Protein AF-A0A0V1DSA0-F1 (afdb_monomer)

pLDDT: mean 88.6, std 11.7, range [44.56, 98.25]

Solvent-accessible surface area (backbone atoms only — not comparable to full-atom values): 11624 Å² total; per-residue (Å²): 64,42,36,41,30,48,56,69,37,60,42,33,37,33,38,53,80,90,61,83,91,61,72,38,73,43,81,30,41,62,77,46,72,48,66,30,68,69,38,60,75,38,45,62,47,24,41,91,44,94,48,50,31,35,38,35,29,24,33,43,43,49,97,52,81,89,62,82,47,91,23,86,48,32,35,36,43,38,37,38,80,82,48,87,39,22,36,45,33,44,39,66,62,64,39,50,75,46,76,70,33,73,77,65,57,54,73,82,52,40,65,39,62,38,46,39,39,44,42,48,24,40,54,86,47,48,33,55,52,24,48,42,42,29,45,32,47,46,40,69,82,45,72,66,62,56,67,83,85,43,66,93,23,69,36,38,53,39,40,77,71,66,50,70,78,88,63,82,76,41,58,48,80,43,74,43,55,36,62,46,96,88,70,55,50,78,44,78,46,79,33,55,24,82,88,39,88,71,63,97,64,91,59,79,75,79,113

Radius of gyration: 16.87 Å; Cα contacts (8 Å, |Δi|>4): 417; chains: 1; bounding box: 38×42×43 Å

InterPro domains:
  IPR004947 Deoxyribonuclease II [PF03265] (22-192)
  IPR004947 Deoxyribonuclease II [PTHR10858] (3-196)

Sequence (207 aa):
AIVYKAPAQDTGKIIHAGAVGSWANSAAAFTANAGHSFAKTVEHVVGNDASVKFLAYNNMPPAISNVRTKSNSKGIIILSTAADSAAWVVHTIPGFPTAKTPYAWPASETARGHLLICLSIAESQINAIAASLLLVQPMIHYNDIPESETAGMPYFKKLAEGQTPTMPPFTSRRTIRTKDAGAPVTVHIYSKSESSKYGKHKQLHKF

Organism: Trichinella pseudospiralis (NCBI:txid6337)

Structure (mmCIF, N/CA/C/O backbone):
data_AF-A0A0V1DSA0-F1
#
_entry.id   AF-A0A0V1DSA0-F1
#
loop_
_atom_site.group_PDB
_atom_site.id
_atom_site.type_symbol
_atom_site.label_atom_id
_atom_site.label_alt_id
_atom_site.label_comp_id
_atom_site.label_asym_id
_atom_site.label_entity_id
_atom_site.label_seq_id
_atom_site.pdbx_PDB_ins_code
_atom_site.Cartn_x
_atom_site.Cartn_y
_atom_site.Cartn_z
_atom_site.occupancy
_atom_site.B_iso_or_equiv
_atom_site.auth_seq_id
_atom_site.auth_comp_id
_atom_site.auth_asym_id
_atom_site.auth_atom_id
_atom_site.pdbx_PDB_model_num
ATOM 1 N N . ALA A 1 1 ? -0.295 -10.682 -1.641 1.00 87.50 1 ALA A N 1
ATOM 2 C CA . ALA A 1 1 ? 0.804 -11.237 -2.469 1.00 87.50 1 ALA A CA 1
ATOM 3 C C . ALA A 1 1 ? 2.128 -10.595 -2.067 1.00 87.50 1 ALA A C 1
ATOM 5 O O . ALA A 1 1 ? 2.115 -9.464 -1.587 1.00 87.50 1 ALA A O 1
ATOM 6 N N . ILE A 1 2 ? 3.249 -11.292 -2.265 1.00 91.88 2 ILE A N 1
ATOM 7 C CA . ILE A 1 2 ? 4.605 -10.757 -2.076 1.00 91.88 2 ILE A CA 1
ATOM 8 C C . ILE A 1 2 ? 5.374 -10.929 -3.378 1.00 91.88 2 ILE A C 1
ATOM 10 O O . ILE A 1 2 ? 5.240 -11.944 -4.057 1.00 91.88 2 ILE A O 1
ATOM 14 N N . VAL A 1 3 ? 6.159 -9.925 -3.737 1.00 93.69 3 VAL A N 1
ATOM 15 C CA . VAL A 1 3 ? 6.863 -9.873 -5.011 1.00 93.69 3 VAL A CA 1
ATOM 16 C C . VAL A 1 3 ? 8.277 -9.378 -4.781 1.00 93.69 3 VAL A C 1
ATOM 18 O O . VAL A 1 3 ? 8.477 -8.362 -4.116 1.00 93.69 3 VAL A O 1
ATOM 21 N N . TYR A 1 4 ? 9.241 -10.072 -5.372 1.00 94.81 4 TYR A N 1
ATOM 22 C CA . TYR A 1 4 ? 10.653 -9.742 -5.308 1.00 94.81 4 TYR A CA 1
ATOM 23 C C . TYR A 1 4 ? 11.221 -9.549 -6.715 1.00 94.81 4 TYR A C 1
ATOM 25 O O . TYR A 1 4 ? 11.186 -10.455 -7.545 1.00 94.81 4 TYR A O 1
ATOM 33 N N . LYS A 1 5 ? 11.776 -8.369 -6.973 1.00 95.25 5 LYS A N 1
ATOM 34 C CA . LYS A 1 5 ? 12.561 -8.051 -8.164 1.00 95.25 5 LYS A CA 1
ATOM 35 C C . LYS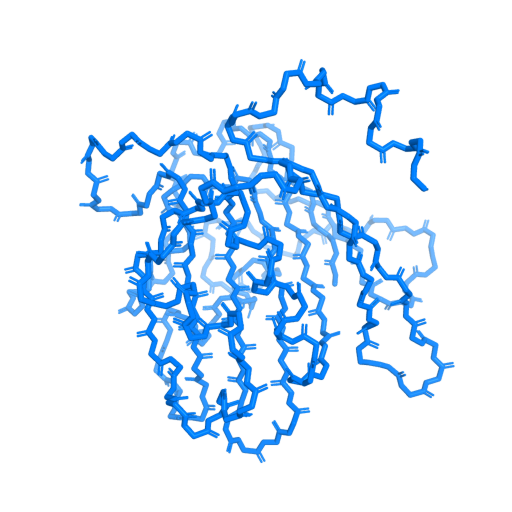 A 1 5 ? 14.040 -8.110 -7.792 1.00 95.25 5 LYS A C 1
ATOM 37 O O . LYS A 1 5 ? 14.465 -7.397 -6.884 1.00 95.25 5 LYS A O 1
ATOM 42 N N . ALA A 1 6 ? 14.827 -8.898 -8.516 1.00 95.75 6 ALA A N 1
ATOM 43 C CA . ALA A 1 6 ? 16.278 -8.900 -8.353 1.00 95.75 6 ALA A CA 1
ATOM 44 C C . ALA A 1 6 ? 16.932 -7.688 -9.064 1.00 95.75 6 ALA A C 1
ATOM 46 O O . ALA A 1 6 ? 16.352 -7.135 -10.010 1.00 95.75 6 ALA A O 1
ATOM 47 N N . PRO A 1 7 ? 18.129 -7.249 -8.627 1.00 97.12 7 PRO A N 1
ATOM 48 C CA . PRO A 1 7 ? 18.901 -6.220 -9.325 1.00 97.12 7 PRO A CA 1
ATOM 49 C C . PRO A 1 7 ? 19.135 -6.570 -10.798 1.00 97.12 7 PRO A C 1
ATOM 51 O O . PRO A 1 7 ? 19.384 -7.729 -11.122 1.00 97.12 7 PRO A O 1
ATOM 54 N N . ALA A 1 8 ? 19.046 -5.568 -11.678 1.00 95.56 8 ALA A N 1
ATOM 55 C CA . ALA A 1 8 ? 19.244 -5.702 -13.126 1.00 95.56 8 ALA A CA 1
ATOM 56 C C . ALA A 1 8 ? 18.341 -6.744 -13.825 1.00 95.56 8 ALA A C 1
ATOM 58 O O . ALA A 1 8 ? 18.669 -7.218 -14.907 1.00 95.56 8 ALA A O 1
ATOM 59 N N . GLN A 1 9 ? 17.213 -7.115 -13.209 1.00 94.38 9 GLN A N 1
ATOM 60 C CA . GLN A 1 9 ? 16.189 -7.965 -13.819 1.00 94.38 9 GLN A CA 1
ATOM 61 C C . GLN A 1 9 ? 14.928 -7.161 -14.117 1.00 94.38 9 GLN A C 1
ATOM 63 O O . GLN A 1 9 ? 14.434 -6.448 -13.241 1.00 94.38 9 GLN A O 1
ATOM 68 N N . ASP A 1 10 ? 14.373 -7.341 -15.311 1.00 92.44 10 ASP A N 1
ATOM 69 C CA . ASP A 1 10 ? 13.136 -6.672 -15.727 1.00 92.44 10 ASP A CA 1
ATOM 70 C C . ASP A 1 10 ? 11.883 -7.416 -15.259 1.00 92.44 10 ASP A C 1
ATOM 72 O O . ASP A 1 10 ? 10.807 -6.834 -15.186 1.00 92.44 10 ASP A O 1
ATOM 76 N N . THR A 1 11 ? 12.023 -8.682 -14.866 1.00 94.12 11 THR A N 1
ATOM 77 C CA . THR A 1 11 ? 10.973 -9.502 -14.245 1.00 94.12 11 THR A CA 1
ATOM 78 C C . THR A 1 11 ? 11.333 -9.855 -12.802 1.00 94.12 11 THR A C 1
ATOM 80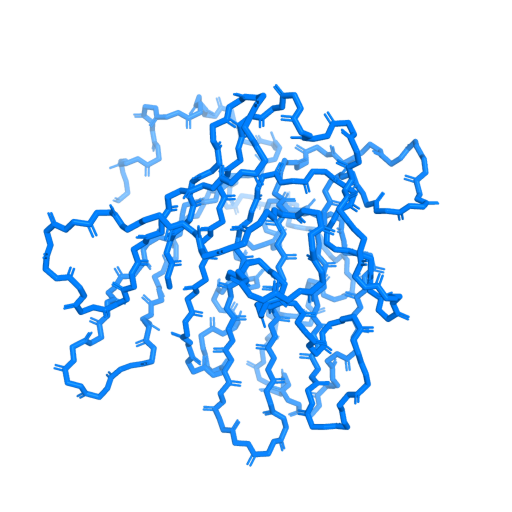 O O . THR A 1 11 ? 12.460 -9.649 -12.348 1.00 94.12 11 THR A O 1
ATOM 83 N N . GLY A 1 12 ? 10.381 -10.413 -12.055 1.00 92.62 12 GLY A N 1
ATOM 84 C CA . GLY A 1 12 ? 10.593 -10.819 -10.668 1.00 92.62 12 GLY A CA 1
ATOM 85 C C . GLY A 1 12 ? 9.982 -12.168 -10.328 1.00 92.62 12 GLY A C 1
ATOM 86 O O . GLY A 1 12 ? 9.480 -12.892 -11.185 1.00 92.62 12 GLY A O 1
ATOM 87 N N . LYS A 1 13 ? 10.020 -12.482 -9.041 1.00 93.75 13 LYS A N 1
ATOM 88 C CA . LYS A 1 13 ? 9.376 -13.631 -8.421 1.00 93.75 13 LYS A CA 1
ATOM 89 C C . LYS A 1 13 ? 8.150 -13.172 -7.640 1.00 93.75 13 LYS A C 1
ATOM 91 O O . LYS A 1 13 ? 8.193 -12.120 -7.006 1.00 93.75 13 LYS A O 1
ATOM 96 N N . ILE A 1 14 ? 7.078 -13.956 -7.648 1.00 92.31 14 ILE A N 1
ATOM 97 C CA . ILE A 1 14 ? 5.830 -13.663 -6.938 1.00 92.31 14 ILE A CA 1
ATOM 98 C C . ILE A 1 14 ? 5.321 -14.871 -6.154 1.00 92.31 14 ILE A C 1
ATOM 100 O O . ILE A 1 14 ? 5.432 -16.009 -6.601 1.00 92.31 14 ILE A O 1
ATOM 104 N N . ILE A 1 15 ? 4.727 -14.608 -4.993 1.00 90.88 15 ILE A N 1
ATOM 105 C CA . ILE A 1 15 ? 3.942 -15.571 -4.225 1.00 90.88 15 ILE A CA 1
ATOM 106 C C . ILE A 1 15 ? 2.577 -14.969 -3.862 1.00 90.88 15 ILE A C 1
ATOM 108 O O . ILE A 1 15 ? 2.467 -13.823 -3.405 1.00 90.88 15 ILE A O 1
ATOM 112 N N . HIS A 1 16 ? 1.518 -15.742 -4.093 1.00 87.00 16 HIS A N 1
ATOM 113 C CA . HIS A 1 16 ? 0.137 -15.376 -3.780 1.00 87.00 16 HIS A CA 1
ATOM 114 C C . HIS A 1 16 ? -0.301 -15.980 -2.442 1.00 87.00 16 HIS A C 1
ATOM 116 O O . HIS A 1 16 ? 0.306 -16.928 -1.949 1.00 87.00 16 HIS A O 1
ATOM 122 N N . ALA A 1 17 ? -1.353 -15.417 -1.844 1.00 80.62 17 ALA A N 1
ATOM 123 C CA . ALA A 1 17 ? -1.959 -16.016 -0.657 1.00 80.62 17 ALA A CA 1
ATOM 124 C C . ALA A 1 17 ? -2.462 -17.432 -0.992 1.00 80.62 17 ALA A C 1
ATOM 126 O O . ALA A 1 17 ? -2.972 -17.652 -2.088 1.00 80.62 17 ALA A O 1
ATOM 127 N N . GLY A 1 18 ? -2.264 -18.388 -0.081 1.00 75.50 18 GLY A N 1
ATOM 128 C CA . GLY A 1 18 ? -2.653 -19.790 -0.281 1.00 75.50 18 GLY A CA 1
ATOM 129 C C . GLY A 1 18 ? -1.760 -20.601 -1.231 1.00 75.50 18 GLY A C 1
ATOM 130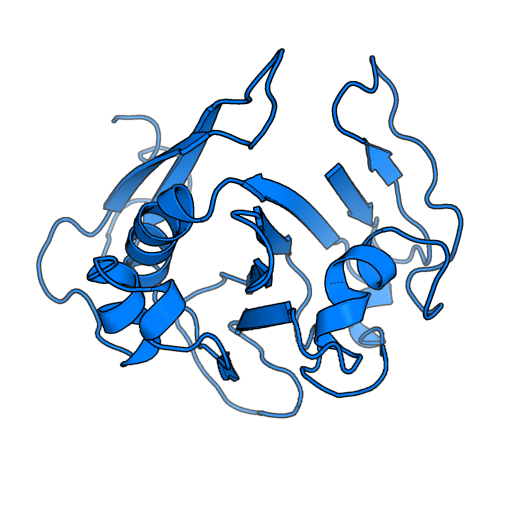 O O . GLY A 1 18 ? -1.932 -21.813 -1.324 1.00 75.50 18 GLY A O 1
ATOM 131 N N . ALA A 1 19 ? -0.780 -19.986 -1.907 1.00 77.00 19 ALA A N 1
ATOM 132 C CA . ALA A 1 19 ? 0.168 -20.722 -2.740 1.00 77.00 19 ALA A CA 1
ATOM 133 C C . ALA A 1 19 ? 1.139 -21.524 -1.858 1.00 77.00 19 ALA A C 1
ATOM 135 O O . ALA A 1 19 ? 1.931 -20.953 -1.103 1.00 77.00 19 ALA A O 1
ATOM 136 N N . VAL A 1 20 ? 1.092 -22.853 -1.957 1.00 63.62 20 VAL A N 1
ATOM 137 C CA . VAL A 1 20 ? 1.977 -23.738 -1.195 1.00 63.62 20 VAL A CA 1
ATOM 138 C C . VAL A 1 20 ? 3.336 -23.828 -1.894 1.00 63.62 20 VAL A C 1
ATOM 140 O O . VAL A 1 20 ? 3.469 -24.416 -2.961 1.00 63.62 20 VAL A O 1
ATOM 143 N N . GLY A 1 21 ? 4.362 -23.245 -1.270 1.00 64.94 21 GLY A N 1
ATOM 144 C CA . GLY A 1 21 ? 5.751 -23.686 -1.426 1.00 64.94 21 GLY A CA 1
ATOM 145 C C . GLY A 1 21 ? 6.526 -23.275 -2.682 1.00 64.94 21 GLY A C 1
ATOM 146 O O . GLY A 1 21 ? 7.630 -23.782 -2.861 1.00 64.94 21 GLY A O 1
ATOM 147 N N . SER A 1 22 ? 6.049 -22.380 -3.555 1.00 81.00 22 SER A N 1
ATOM 148 C CA . SER A 1 22 ? 6.870 -21.940 -4.700 1.00 81.00 22 SER A CA 1
ATOM 149 C C . SER A 1 22 ? 6.643 -20.495 -5.128 1.00 81.00 22 SER A C 1
ATOM 151 O O . SER A 1 22 ? 5.523 -20.052 -5.370 1.00 81.00 22 SER A O 1
ATOM 153 N N . TRP A 1 23 ? 7.752 -19.768 -5.263 1.00 89.12 23 TRP A N 1
ATOM 154 C CA . TRP A 1 23 ? 7.802 -18.477 -5.936 1.00 89.12 23 TRP A CA 1
ATOM 155 C C . TRP A 1 23 ? 7.677 -18.681 -7.450 1.00 89.12 23 TRP A C 1
ATOM 157 O O . TRP A 1 23 ? 8.550 -19.291 -8.071 1.00 89.12 23 TRP A O 1
ATOM 167 N N . ALA A 1 24 ? 6.626 -18.135 -8.053 1.00 90.50 24 ALA A N 1
ATOM 168 C CA . ALA A 1 24 ? 6.420 -18.158 -9.496 1.00 90.50 24 ALA A CA 1
ATOM 169 C C . ALA A 1 24 ? 7.167 -17.005 -10.183 1.00 90.50 24 ALA A C 1
ATOM 171 O O . ALA A 1 24 ? 7.489 -15.995 -9.555 1.00 90.50 24 ALA A O 1
ATOM 172 N N . ASN A 1 25 ? 7.437 -17.136 -11.481 1.00 91.06 25 ASN A N 1
ATOM 173 C CA . ASN A 1 25 ? 7.906 -16.009 -12.287 1.00 91.06 25 ASN A CA 1
ATOM 174 C C . ASN A 1 25 ? 6.771 -14.992 -12.474 1.00 91.06 25 ASN A C 1
ATOM 176 O O . ASN A 1 25 ? 5.622 -15.372 -12.687 1.00 91.06 25 ASN A O 1
ATOM 180 N N . SER A 1 26 ? 7.101 -13.702 -12.428 1.00 88.50 26 SER A N 1
ATOM 181 C CA . SER A 1 26 ? 6.221 -12.649 -12.939 1.00 88.50 26 SER A CA 1
ATOM 182 C C . SER A 1 26 ? 5.966 -12.887 -14.427 1.00 88.50 26 SER A C 1
ATOM 184 O O . SER A 1 26 ? 6.909 -13.163 -15.165 1.00 88.50 26 SER A O 1
ATOM 186 N N . ALA A 1 27 ? 4.712 -12.766 -14.865 1.00 90.12 27 ALA A N 1
ATOM 187 C CA . ALA A 1 27 ? 4.329 -13.065 -16.245 1.00 90.12 27 ALA A CA 1
ATOM 188 C C . ALA A 1 27 ? 4.766 -11.986 -17.254 1.00 90.12 27 ALA A C 1
ATOM 190 O O . ALA A 1 27 ? 4.895 -12.278 -18.439 1.00 90.12 27 ALA A O 1
ATOM 191 N N . ALA A 1 28 ? 5.035 -10.762 -16.793 1.00 94.81 28 ALA A N 1
ATOM 192 C CA . ALA A 1 28 ? 5.532 -9.666 -17.619 1.00 94.81 28 ALA A CA 1
ATOM 193 C C . ALA A 1 28 ? 6.653 -8.882 -16.920 1.00 94.81 28 ALA A C 1
ATOM 195 O O . ALA A 1 28 ? 6.833 -8.971 -15.694 1.00 94.81 28 ALA A O 1
ATOM 196 N N . ALA A 1 29 ? 7.392 -8.110 -17.722 1.00 95.31 29 ALA A N 1
ATOM 197 C CA . ALA A 1 29 ? 8.384 -7.154 -17.248 1.00 95.31 29 ALA A CA 1
ATOM 198 C C . ALA A 1 29 ? 7.721 -6.016 -16.461 1.00 95.31 29 ALA A C 1
ATOM 200 O O . ALA A 1 29 ? 6.638 -5.568 -16.820 1.00 95.31 29 ALA A O 1
ATOM 201 N N . PHE A 1 30 ? 8.393 -5.501 -15.431 1.00 94.62 30 PHE A N 1
ATOM 202 C CA . PHE A 1 30 ? 7.902 -4.395 -14.606 1.00 94.62 30 PHE A CA 1
ATOM 203 C C . PHE A 1 30 ? 7.773 -3.073 -15.371 1.00 94.62 30 PHE A C 1
ATOM 205 O O . PHE A 1 30 ? 7.136 -2.151 -14.874 1.00 94.62 30 PHE A O 1
ATOM 212 N N . THR A 1 31 ? 8.364 -2.957 -16.561 1.00 94.88 31 THR A N 1
ATOM 213 C CA . THR A 1 31 ? 8.176 -1.814 -17.466 1.00 94.88 31 THR A CA 1
ATOM 214 C C . THR A 1 31 ? 6.849 -1.863 -18.224 1.00 94.88 31 THR A C 1
ATOM 216 O O . THR A 1 31 ? 6.398 -0.825 -18.703 1.00 94.88 31 THR A O 1
ATOM 219 N N . ALA A 1 32 ? 6.210 -3.033 -18.324 1.00 95.31 32 ALA A N 1
ATOM 220 C CA . ALA A 1 32 ? 4.890 -3.165 -18.924 1.00 95.31 32 ALA A CA 1
ATOM 221 C C . ALA A 1 32 ? 3.826 -2.526 -18.020 1.00 95.31 32 ALA A C 1
ATOM 223 O O . ALA A 1 32 ? 3.953 -2.504 -16.804 1.00 95.31 32 ALA A O 1
ATOM 224 N N . ASN A 1 33 ? 2.743 -2.021 -18.602 1.00 92.94 33 ASN A N 1
ATOM 225 C CA . ASN A 1 33 ? 1.637 -1.428 -17.842 1.00 92.94 33 ASN A CA 1
ATOM 226 C C . ASN A 1 33 ? 0.624 -2.461 -17.313 1.00 92.94 33 ASN A C 1
ATOM 228 O O . ASN A 1 33 ? -0.352 -2.081 -16.671 1.00 92.94 33 ASN A O 1
ATOM 232 N N . ALA A 1 34 ? 0.824 -3.749 -17.599 1.00 93.12 34 ALA A N 1
ATOM 233 C CA . ALA A 1 34 ? -0.064 -4.842 -17.226 1.00 93.12 34 ALA A CA 1
ATOM 234 C C . ALA A 1 34 ? 0.686 -6.187 -17.241 1.00 93.12 34 ALA A C 1
ATOM 236 O O . ALA A 1 34 ? 1.854 -6.271 -17.616 1.00 93.12 34 ALA A O 1
ATOM 237 N N . GLY A 1 35 ? 0.008 -7.260 -16.823 1.00 89.75 35 GLY A N 1
ATOM 238 C CA . GLY A 1 35 ? 0.561 -8.622 -16.857 1.00 89.75 35 GLY A CA 1
ATOM 239 C C . GLY A 1 35 ? 1.505 -8.957 -15.696 1.00 89.75 35 GLY A C 1
ATOM 240 O O . GLY A 1 35 ? 2.060 -10.049 -15.643 1.00 89.75 35 GLY A O 1
ATOM 241 N N . HIS A 1 36 ? 1.671 -8.053 -14.732 1.00 90.50 36 HIS A N 1
ATOM 242 C CA . HIS A 1 36 ? 2.390 -8.320 -13.492 1.00 90.50 36 HIS A CA 1
ATOM 243 C C . HIS A 1 36 ? 1.709 -7.650 -12.294 1.00 90.50 36 HIS A C 1
ATOM 245 O O . HIS A 1 36 ? 0.896 -6.730 -12.410 1.00 90.50 36 HIS A O 1
ATOM 251 N N . SER A 1 37 ? 2.057 -8.121 -11.103 1.00 85.19 37 SER A N 1
ATOM 252 C CA . SER A 1 37 ? 1.408 -7.742 -9.845 1.00 85.19 37 SER A CA 1
ATOM 253 C C . SER A 1 37 ? 1.593 -6.285 -9.442 1.00 85.19 37 SER A C 1
ATOM 255 O O . SER A 1 37 ? 0.689 -5.732 -8.826 1.00 85.19 37 SER A O 1
ATOM 257 N N . PHE A 1 38 ? 2.728 -5.654 -9.757 1.00 87.19 38 PHE A N 1
ATOM 258 C CA . PHE A 1 38 ? 2.925 -4.232 -9.439 1.00 87.19 38 PHE A CA 1
ATOM 259 C C . PHE A 1 38 ? 1.909 -3.362 -10.176 1.00 87.19 38 PHE A C 1
ATOM 261 O O . PHE A 1 38 ? 1.193 -2.614 -9.519 1.00 87.19 38 PHE A O 1
ATOM 268 N N . ALA A 1 39 ? 1.805 -3.510 -11.501 1.00 90.94 39 ALA A N 1
ATOM 269 C CA . ALA A 1 39 ? 0.847 -2.774 -12.317 1.00 90.94 39 ALA A CA 1
ATOM 270 C C . ALA A 1 39 ? -0.586 -3.059 -11.864 1.00 90.94 39 ALA A C 1
ATOM 272 O O . ALA A 1 39 ? -1.350 -2.125 -11.647 1.00 90.94 39 ALA A O 1
ATOM 273 N N . LYS A 1 40 ? -0.914 -4.332 -11.598 1.00 90.06 40 LYS A N 1
ATOM 274 C CA . LYS A 1 40 ? -2.238 -4.711 -11.088 1.00 90.06 40 LYS A CA 1
ATOM 275 C C . LYS A 1 40 ? -2.564 -4.059 -9.742 1.00 90.06 40 LYS A C 1
ATOM 277 O O . LYS A 1 40 ? -3.669 -3.583 -9.541 1.00 90.06 40 LYS A O 1
ATOM 282 N N . THR A 1 41 ? -1.599 -4.009 -8.825 1.00 87.50 41 THR A N 1
ATOM 283 C CA . THR A 1 41 ? -1.793 -3.440 -7.480 1.00 87.50 41 THR A CA 1
ATOM 284 C C . THR A 1 41 ? -2.083 -1.939 -7.531 1.00 87.50 41 THR A C 1
ATOM 286 O O . THR A 1 41 ? -2.798 -1.428 -6.676 1.00 87.50 41 THR A O 1
ATOM 289 N N . VAL A 1 42 ? -1.523 -1.229 -8.514 1.00 91.25 42 VAL A N 1
ATOM 290 C CA . VAL A 1 42 ? -1.673 0.228 -8.650 1.00 91.25 42 VAL A CA 1
ATOM 291 C C . VAL A 1 42 ? -2.640 0.633 -9.761 1.00 91.25 42 VAL A C 1
ATOM 293 O O . VAL A 1 42 ? -2.732 1.817 -10.058 1.00 91.25 42 VAL A O 1
ATOM 296 N N . GLU A 1 43 ? -3.374 -0.298 -10.373 1.00 91.44 43 GLU A N 1
ATOM 297 C CA . GLU A 1 43 ? -4.189 -0.025 -11.568 1.00 91.44 43 GLU A CA 1
ATOM 298 C C . GLU A 1 43 ? -5.220 1.097 -11.345 1.00 91.44 43 GLU A C 1
ATOM 300 O O . GLU A 1 43 ? -5.361 1.988 -12.178 1.00 91.44 43 GLU A O 1
ATOM 305 N N . HIS A 1 44 ? -5.851 1.129 -10.168 1.00 89.31 44 HIS A N 1
ATOM 306 C CA . HIS A 1 44 ? -6.823 2.157 -9.775 1.00 89.31 44 HIS A CA 1
ATOM 307 C C . HIS A 1 44 ? -6.183 3.382 -9.094 1.00 89.31 44 HIS A C 1
ATOM 309 O O . HIS A 1 44 ? -6.854 4.374 -8.814 1.00 89.31 44 HIS A O 1
ATOM 315 N N . VAL A 1 45 ? -4.873 3.325 -8.841 1.00 88.88 45 VAL A N 1
ATOM 316 C CA . VAL A 1 45 ? -4.061 4.463 -8.382 1.00 88.88 45 VAL A CA 1
ATOM 317 C C . VAL A 1 45 ? -3.594 5.300 -9.577 1.00 88.88 45 VAL A C 1
ATOM 319 O O . VAL A 1 45 ? -3.551 6.529 -9.494 1.00 88.88 45 VAL A O 1
ATOM 322 N N . VAL A 1 46 ? -3.258 4.636 -10.690 1.00 88.69 46 VAL A N 1
ATOM 323 C CA . VAL A 1 46 ? -2.847 5.259 -11.962 1.00 88.69 46 VAL A CA 1
ATOM 324 C C . VAL A 1 46 ? -4.037 5.578 -12.871 1.00 88.69 46 VAL A C 1
ATOM 326 O O . VAL A 1 46 ? -3.974 6.521 -13.655 1.00 88.69 46 VAL A O 1
ATOM 329 N N . GLY A 1 47 ? -5.118 4.801 -12.764 1.00 83.81 47 GLY A N 1
ATOM 330 C CA . GLY A 1 47 ? -6.369 4.991 -13.491 1.00 83.81 47 GLY A CA 1
ATOM 331 C C . GLY A 1 47 ? -7.430 5.763 -12.705 1.00 83.81 47 GLY A C 1
ATOM 332 O O . GLY A 1 47 ? -7.258 6.126 -11.537 1.00 83.81 47 GLY A O 1
ATOM 333 N N . ASN A 1 48 ? -8.565 5.989 -13.365 1.00 82.44 48 ASN A N 1
ATOM 334 C CA . ASN A 1 48 ? -9.745 6.590 -12.755 1.00 82.44 48 ASN A CA 1
ATOM 335 C C . ASN A 1 48 ? -10.792 5.513 -12.475 1.00 82.44 48 ASN A C 1
ATOM 337 O O . ASN A 1 48 ? -11.398 4.977 -13.397 1.00 82.44 48 ASN A O 1
ATOM 341 N N . ASP A 1 49 ? -11.017 5.241 -11.194 1.00 90.06 49 ASP A N 1
ATOM 342 C CA . ASP A 1 49 ? -12.157 4.478 -10.699 1.00 90.06 49 ASP A CA 1
ATOM 343 C C . ASP A 1 49 ? -12.865 5.324 -9.638 1.00 90.06 49 ASP A C 1
ATOM 345 O O . ASP A 1 49 ? -12.231 5.843 -8.716 1.00 90.06 49 ASP A O 1
ATOM 349 N N . ALA A 1 50 ? -14.171 5.528 -9.806 1.00 91.44 50 ALA A N 1
ATOM 350 C CA . ALA A 1 50 ? -14.948 6.396 -8.928 1.00 91.44 50 ALA A CA 1
ATOM 351 C C . ALA A 1 50 ? -15.076 5.821 -7.510 1.00 91.44 50 ALA A C 1
ATOM 353 O O . ALA A 1 50 ? -15.121 6.592 -6.548 1.00 91.44 50 ALA A O 1
ATOM 354 N N . SER A 1 51 ? -15.087 4.490 -7.399 1.00 94.25 51 SER A N 1
ATOM 355 C CA . SER A 1 51 ? -15.269 3.752 -6.152 1.00 94.25 51 SER A CA 1
ATOM 356 C C . SER A 1 51 ? -13.970 3.511 -5.392 1.00 94.25 51 SER A C 1
ATOM 358 O O . SER A 1 51 ? -14.018 3.083 -4.246 1.00 94.25 51 SER A O 1
ATOM 360 N N . VAL A 1 52 ? -12.808 3.780 -5.994 1.00 95.25 52 VAL A N 1
ATOM 361 C CA . VAL A 1 52 ? -11.508 3.562 -5.352 1.00 95.25 52 VAL A CA 1
ATOM 362 C C . VAL A 1 52 ? -10.928 4.883 -4.867 1.00 95.25 52 VAL A C 1
ATOM 364 O O . VAL A 1 52 ? -10.843 5.855 -5.623 1.00 95.25 52 VAL A O 1
ATOM 367 N N . LYS A 1 53 ? -10.505 4.899 -3.602 1.00 96.69 53 LYS A N 1
ATOM 368 C CA . LYS A 1 53 ? -9.791 6.008 -2.959 1.00 96.69 53 LYS A CA 1
ATOM 369 C C . LYS A 1 53 ? -8.498 5.504 -2.350 1.00 96.69 53 LYS A C 1
ATOM 371 O O . LYS A 1 53 ? -8.387 4.330 -1.995 1.00 96.69 53 LYS A O 1
ATOM 376 N N . PHE A 1 54 ? -7.499 6.367 -2.248 1.00 97.31 54 PHE A N 1
ATOM 377 C CA . PHE A 1 54 ? -6.201 5.979 -1.736 1.00 97.31 54 PHE A CA 1
ATOM 378 C C . PHE A 1 54 ? -5.399 7.126 -1.121 1.00 97.31 54 PHE A C 1
ATOM 380 O O . PHE A 1 54 ? -5.527 8.302 -1.456 1.00 97.31 54 PHE A O 1
ATOM 387 N N . LEU A 1 55 ? -4.492 6.727 -0.236 1.00 97.12 55 LEU A N 1
ATOM 388 C CA . LEU A 1 55 ? -3.431 7.552 0.318 1.00 97.12 55 LEU A CA 1
ATOM 389 C C . LEU A 1 55 ? -2.097 6.943 -0.103 1.00 97.12 55 LEU A C 1
ATOM 391 O O . LEU A 1 55 ? -1.821 5.781 0.196 1.00 97.12 55 LEU A O 1
ATOM 395 N N . ALA A 1 56 ? -1.255 7.727 -0.773 1.00 95.69 56 ALA A N 1
ATOM 396 C CA . ALA A 1 56 ? 0.071 7.312 -1.212 1.00 95.69 56 ALA A CA 1
ATOM 397 C C . ALA A 1 56 ? 1.160 8.076 -0.450 1.00 95.69 56 ALA A C 1
ATOM 399 O O . ALA A 1 56 ? 1.128 9.304 -0.320 1.00 95.69 56 ALA A O 1
ATOM 400 N N . TYR A 1 57 ? 2.155 7.339 0.044 1.00 94.25 57 TYR A N 1
ATOM 401 C CA . TYR A 1 57 ? 3.264 7.887 0.814 1.00 94.25 57 TYR A CA 1
ATOM 402 C C . TYR A 1 57 ? 4.606 7.358 0.308 1.00 94.25 57 TYR A C 1
ATOM 404 O O . TYR A 1 57 ? 4.749 6.190 -0.050 1.00 94.25 57 TYR A O 1
ATOM 412 N N . ASN A 1 58 ? 5.611 8.227 0.248 1.00 92.31 58 ASN A N 1
ATOM 413 C CA . ASN A 1 58 ? 6.946 7.882 -0.230 1.00 92.31 58 ASN A CA 1
ATOM 414 C C . ASN A 1 58 ? 7.950 8.916 0.290 1.00 92.31 58 ASN A C 1
ATOM 416 O O . ASN A 1 58 ? 7.678 10.111 0.251 1.00 92.31 58 ASN A O 1
ATOM 420 N N . ASN A 1 59 ? 9.122 8.485 0.758 1.00 87.81 59 ASN A N 1
ATOM 421 C CA . ASN A 1 59 ? 10.185 9.412 1.159 1.00 87.81 59 ASN A CA 1
ATOM 422 C C . ASN A 1 59 ? 10.952 10.030 -0.023 1.00 87.81 59 ASN A C 1
ATOM 424 O O . ASN A 1 59 ? 11.752 10.936 0.182 1.00 87.81 59 ASN A O 1
ATOM 428 N N . MET A 1 60 ? 10.725 9.524 -1.234 1.00 86.44 60 MET A N 1
ATOM 429 C CA . MET A 1 60 ? 11.203 10.061 -2.506 1.00 86.44 60 MET A CA 1
ATOM 430 C C . MET A 1 60 ? 10.022 10.040 -3.486 1.00 86.44 60 MET A C 1
ATOM 432 O O . MET A 1 60 ? 9.934 9.128 -4.311 1.00 86.44 60 MET A O 1
ATOM 436 N N . PRO A 1 61 ? 9.045 10.945 -3.333 1.00 82.56 61 PRO A N 1
ATOM 437 C CA . PRO A 1 61 ? 7.863 10.974 -4.192 1.00 82.56 61 PRO A CA 1
ATOM 438 C C . PRO A 1 61 ? 8.213 11.239 -5.665 1.00 82.56 61 PRO A C 1
ATOM 440 O O . PRO A 1 61 ? 9.212 11.902 -5.957 1.00 82.56 61 PRO A O 1
ATOM 443 N N . PRO A 1 62 ? 7.379 10.769 -6.605 1.00 80.25 62 PRO A N 1
ATOM 444 C CA . PRO A 1 62 ? 7.486 11.185 -7.997 1.00 80.25 62 PRO A CA 1
ATOM 445 C C . PRO A 1 62 ? 7.309 12.705 -8.138 1.00 80.25 62 PRO A C 1
ATOM 447 O O . PRO A 1 62 ? 6.521 13.311 -7.418 1.00 80.25 62 PRO A O 1
ATOM 450 N N . ALA A 1 63 ? 8.041 13.311 -9.076 1.00 74.38 63 ALA A N 1
ATOM 451 C CA . ALA A 1 63 ? 7.955 14.728 -9.462 1.00 74.38 63 ALA A CA 1
ATOM 452 C C . ALA A 1 63 ? 8.266 15.791 -8.381 1.00 74.38 63 ALA A C 1
ATOM 454 O O . ALA A 1 63 ? 8.267 16.977 -8.705 1.00 74.38 63 ALA A O 1
ATOM 455 N N . ILE A 1 64 ? 8.601 15.414 -7.141 1.00 71.69 64 ILE A N 1
ATOM 456 C CA . ILE A 1 64 ? 9.029 16.363 -6.101 1.00 71.69 64 ILE A CA 1
ATOM 457 C C . ILE A 1 64 ? 10.493 16.094 -5.749 1.00 71.69 64 ILE A C 1
ATOM 459 O O . ILE A 1 64 ? 10.834 15.122 -5.072 1.00 71.69 64 ILE A O 1
ATOM 463 N N . SER A 1 65 ? 11.379 16.967 -6.222 1.00 66.69 65 SER A N 1
ATOM 464 C CA . SER A 1 65 ? 12.795 16.941 -5.863 1.00 66.69 65 SER A CA 1
ATOM 465 C C . SER A 1 65 ? 13.022 17.578 -4.485 1.00 66.69 65 SER A C 1
ATOM 467 O O . SER A 1 65 ? 12.225 18.379 -4.004 1.00 66.69 65 SER A O 1
ATOM 469 N N . ASN A 1 66 ? 14.126 17.216 -3.827 1.00 65.75 66 ASN A N 1
ATOM 470 C CA . ASN A 1 66 ? 14.598 17.824 -2.572 1.00 65.75 66 ASN A CA 1
ATOM 471 C C . ASN A 1 66 ? 13.732 17.619 -1.315 1.00 65.75 66 ASN A C 1
ATOM 473 O O . ASN A 1 66 ? 14.023 18.216 -0.277 1.00 65.75 66 ASN A O 1
ATOM 477 N N . VAL A 1 67 ? 12.744 16.720 -1.336 1.00 67.31 67 VAL A N 1
ATOM 478 C CA . VAL A 1 67 ? 12.066 16.300 -0.102 1.00 67.31 67 VAL A CA 1
ATOM 479 C C . VAL A 1 67 ? 13.029 15.468 0.743 1.00 67.31 67 VAL A C 1
ATOM 481 O O . VAL A 1 67 ? 13.378 14.339 0.403 1.00 67.31 67 VAL A O 1
ATOM 484 N N . ARG A 1 68 ? 13.444 16.010 1.889 1.00 59.97 68 ARG A N 1
ATOM 485 C CA . ARG A 1 68 ? 14.167 15.256 2.918 1.00 59.97 68 ARG A CA 1
ATOM 486 C C . ARG A 1 68 ? 13.205 14.847 4.021 1.00 59.97 68 ARG A C 1
ATOM 488 O O . ARG A 1 68 ? 13.045 15.552 5.010 1.00 59.97 68 ARG A O 1
ATOM 495 N N . THR A 1 69 ? 12.596 13.676 3.869 1.00 70.56 69 THR A N 1
ATOM 496 C CA . THR A 1 69 ? 11.947 13.002 5.002 1.00 70.56 69 THR A CA 1
ATOM 497 C C . THR A 1 69 ? 12.984 12.151 5.721 1.00 70.56 69 THR A C 1
ATOM 499 O O . THR A 1 69 ? 13.867 11.571 5.088 1.00 70.56 69 THR A O 1
ATOM 502 N N . LYS A 1 70 ? 12.861 12.024 7.039 1.00 75.75 70 LYS A N 1
ATOM 503 C CA . LYS A 1 70 ? 13.715 11.120 7.824 1.00 75.75 70 LYS A CA 1
ATOM 504 C C . LYS A 1 70 ? 13.149 9.695 7.895 1.00 75.75 70 LYS A C 1
ATOM 506 O O . LYS A 1 70 ? 13.770 8.801 8.469 1.00 75.75 70 LYS A O 1
ATOM 511 N N . SER A 1 71 ? 11.993 9.477 7.265 1.00 84.56 71 SER A N 1
ATOM 512 C CA . SER A 1 71 ? 11.415 8.165 7.004 1.00 84.56 71 SER A CA 1
ATOM 513 C C . SER A 1 71 ? 12.056 7.511 5.785 1.00 84.56 71 SER A C 1
ATOM 515 O O . SER A 1 71 ? 12.481 8.180 4.846 1.00 84.56 71 SER A O 1
ATOM 517 N N . ASN A 1 72 ? 12.057 6.179 5.762 1.00 87.56 72 ASN A N 1
ATOM 518 C CA . ASN A 1 72 ? 12.340 5.396 4.553 1.00 87.56 72 ASN A CA 1
ATOM 519 C C . ASN A 1 72 ? 11.104 4.651 4.032 1.00 87.56 72 ASN A C 1
ATOM 521 O O . ASN A 1 72 ? 11.213 3.878 3.078 1.00 87.56 72 ASN A O 1
ATOM 525 N N . SER A 1 73 ? 9.951 4.861 4.677 1.00 91.88 73 SER A N 1
ATOM 526 C CA . SER A 1 73 ? 8.719 4.134 4.393 1.00 91.88 73 SER A CA 1
ATOM 527 C C . SER A 1 73 ? 8.093 4.601 3.079 1.00 91.88 73 SER A C 1
ATOM 529 O O . SER A 1 73 ? 8.083 5.796 2.774 1.00 91.88 73 SER A O 1
ATOM 531 N N . LYS A 1 74 ? 7.576 3.645 2.304 1.00 94.56 74 LYS A N 1
ATOM 532 C CA . LYS A 1 74 ? 6.860 3.876 1.046 1.00 94.56 74 LYS A CA 1
ATOM 533 C C . LYS A 1 74 ? 5.710 2.887 0.924 1.00 94.56 74 LYS A C 1
ATOM 535 O O . LYS A 1 74 ? 5.828 1.748 1.390 1.00 94.56 74 LYS A O 1
ATOM 540 N N . GLY A 1 75 ? 4.610 3.315 0.330 1.00 96.25 75 GLY A N 1
ATOM 541 C CA . GLY A 1 75 ? 3.431 2.482 0.222 1.00 96.25 75 GLY A CA 1
ATOM 542 C C . GLY A 1 75 ? 2.163 3.242 -0.111 1.00 96.25 75 GLY A C 1
ATOM 543 O O . GLY A 1 75 ? 2.170 4.444 -0.377 1.00 96.25 75 GLY A O 1
ATOM 544 N N . ILE A 1 76 ? 1.071 2.487 -0.112 1.00 97.25 76 ILE A N 1
ATOM 545 C CA . ILE A 1 76 ? -0.251 2.948 -0.515 1.00 97.25 76 ILE A CA 1
ATOM 546 C C . ILE A 1 76 ? -1.282 2.276 0.391 1.00 97.25 76 ILE A C 1
ATOM 548 O O . ILE A 1 76 ? -1.202 1.071 0.636 1.00 97.25 76 ILE A O 1
ATOM 552 N N . ILE A 1 77 ? -2.242 3.044 0.889 1.00 97.94 77 ILE A N 1
ATOM 553 C CA . ILE A 1 77 ? -3.497 2.526 1.440 1.00 97.94 77 ILE A CA 1
ATOM 554 C C . ILE A 1 77 ? -4.550 2.751 0.365 1.00 97.94 77 ILE A C 1
ATOM 556 O O . ILE A 1 77 ? -4.712 3.883 -0.072 1.00 97.94 77 ILE A O 1
ATOM 560 N N . ILE A 1 78 ? -5.230 1.695 -0.065 1.00 97.12 78 ILE A N 1
ATOM 561 C CA . ILE A 1 78 ? -6.287 1.732 -1.081 1.00 97.12 78 ILE A CA 1
ATOM 562 C C . ILE A 1 78 ? -7.561 1.206 -0.423 1.00 97.12 78 ILE A C 1
ATOM 564 O O . ILE A 1 78 ? -7.485 0.203 0.282 1.00 97.12 78 ILE A O 1
ATOM 568 N N . LEU A 1 79 ? -8.707 1.842 -0.644 1.00 96.94 79 LEU A N 1
ATOM 569 C CA . LEU A 1 79 ? -10.012 1.352 -0.195 1.00 96.94 79 LEU A CA 1
ATOM 570 C C . LEU A 1 79 ? -11.076 1.502 -1.279 1.00 96.94 79 LEU A C 1
ATOM 572 O O . LEU A 1 79 ? -10.908 2.284 -2.220 1.00 96.94 79 LEU A O 1
ATOM 576 N N . SER A 1 80 ? -12.154 0.736 -1.139 1.00 95.81 80 SER A N 1
ATOM 577 C CA . SER A 1 80 ? -13.352 0.845 -1.961 1.00 95.81 80 SER A CA 1
ATOM 578 C C . SER A 1 80 ? -14.469 1.514 -1.171 1.00 95.81 80 SER A C 1
ATOM 580 O O . SER A 1 80 ? -14.817 1.046 -0.105 1.00 95.81 80 SER A O 1
ATOM 582 N N . THR A 1 81 ? -15.114 2.532 -1.732 1.00 95.94 81 THR A N 1
ATOM 583 C CA . THR A 1 81 ? -16.310 3.152 -1.136 1.00 95.94 81 THR A CA 1
ATOM 584 C C . THR A 1 81 ? -17.595 2.367 -1.434 1.00 95.94 81 THR A C 1
ATOM 586 O O . THR A 1 81 ? -18.693 2.831 -1.139 1.00 95.94 81 THR A O 1
ATOM 589 N N . ALA A 1 82 ? -17.496 1.222 -2.121 1.00 95.44 82 ALA A N 1
ATOM 590 C CA . ALA A 1 82 ? -18.640 0.392 -2.510 1.00 95.44 82 ALA A CA 1
ATOM 591 C C . ALA A 1 82 ? -18.815 -0.849 -1.617 1.00 95.44 82 ALA A C 1
ATOM 593 O O . ALA A 1 82 ? -19.868 -1.486 -1.648 1.00 95.44 82 ALA A O 1
ATOM 594 N N . ALA A 1 83 ? -17.789 -1.220 -0.850 1.00 93.62 83 ALA A N 1
ATOM 595 C CA . ALA A 1 83 ? -17.788 -2.366 0.051 1.00 93.62 83 ALA A CA 1
ATOM 596 C C . ALA A 1 83 ? -16.641 -2.224 1.055 1.00 93.62 83 ALA A C 1
ATOM 598 O O . ALA A 1 83 ? -15.598 -1.730 0.655 1.00 93.62 83 ALA A O 1
ATOM 599 N N . ASP A 1 84 ? -16.784 -2.776 2.269 1.00 93.62 84 ASP A N 1
ATOM 600 C CA . ASP A 1 84 ? -15.718 -2.808 3.294 1.00 93.62 84 ASP A CA 1
ATOM 601 C C . ASP A 1 84 ? -14.484 -3.562 2.779 1.00 93.62 84 ASP A C 1
ATOM 603 O O . ASP A 1 84 ? -14.355 -4.769 2.971 1.00 93.62 84 ASP A O 1
ATOM 607 N N . SER A 1 85 ? -13.597 -2.909 2.042 1.00 92.75 85 SER A N 1
ATOM 608 C CA . SER A 1 85 ? -12.521 -3.580 1.320 1.00 92.75 85 SER A CA 1
ATOM 609 C C . SER A 1 85 ? -11.367 -2.632 1.096 1.00 92.75 85 SER A C 1
ATOM 611 O O . SER A 1 85 ? -11.453 -1.685 0.318 1.00 92.75 85 SER A O 1
ATOM 613 N N . ALA A 1 86 ? -10.235 -2.960 1.709 1.00 96.88 86 ALA A N 1
ATOM 614 C CA . ALA A 1 86 ? -9.020 -2.188 1.586 1.00 96.88 86 ALA A CA 1
ATOM 615 C C . ALA A 1 86 ? -7.806 -3.069 1.272 1.00 96.88 86 ALA A C 1
ATOM 617 O O . ALA A 1 86 ? -7.784 -4.285 1.480 1.00 96.88 86 ALA A O 1
ATOM 618 N N . ALA A 1 87 ? -6.759 -2.429 0.770 1.00 96.69 87 ALA A N 1
ATOM 619 C CA . ALA A 1 87 ? -5.450 -3.015 0.587 1.00 96.69 87 ALA A CA 1
ATOM 620 C C . ALA A 1 87 ? -4.384 -2.090 1.173 1.00 96.69 87 ALA A C 1
ATOM 622 O O . ALA A 1 87 ? -4.401 -0.877 0.963 1.00 96.69 87 ALA A O 1
ATOM 623 N N . TRP A 1 88 ? -3.421 -2.677 1.878 1.00 97.94 88 TRP A N 1
ATOM 624 C CA . TRP A 1 88 ? -2.209 -1.982 2.286 1.00 97.94 88 TRP A CA 1
ATOM 625 C C . TRP A 1 88 ? -1.015 -2.526 1.513 1.00 97.94 88 TRP A C 1
ATOM 627 O O . TRP A 1 88 ? -0.702 -3.720 1.553 1.00 97.94 88 TRP A O 1
ATOM 637 N N . VAL A 1 89 ? -0.360 -1.623 0.793 1.00 97.31 89 VAL A N 1
ATOM 638 C CA . VAL A 1 89 ? 0.783 -1.905 -0.064 1.00 97.31 89 VAL A CA 1
ATOM 639 C C . VAL A 1 89 ? 2.020 -1.285 0.561 1.00 97.31 89 VAL A C 1
ATOM 641 O O . VAL A 1 89 ? 2.052 -0.087 0.825 1.00 97.31 89 VAL A O 1
ATOM 644 N N . VAL A 1 90 ? 3.063 -2.085 0.754 1.00 96.88 90 VAL A N 1
ATOM 645 C CA . VAL A 1 90 ? 4.384 -1.630 1.200 1.00 96.88 90 VAL A CA 1
ATOM 646 C C . VAL A 1 90 ? 5.395 -1.985 0.124 1.00 96.88 90 VAL A C 1
ATOM 648 O O . VAL A 1 90 ? 5.423 -3.126 -0.336 1.00 96.88 90 VAL A O 1
ATOM 651 N N . HIS A 1 91 ? 6.237 -1.034 -0.276 1.00 95.69 91 HIS A N 1
ATOM 652 C CA . HIS A 1 91 ? 7.265 -1.278 -1.289 1.00 95.69 91 HIS A CA 1
ATOM 653 C C . HIS A 1 91 ? 8.571 -0.538 -1.001 1.00 95.69 91 HIS A C 1
ATOM 655 O O . HIS A 1 91 ? 8.658 0.309 -0.114 1.00 95.69 91 HIS A O 1
ATOM 661 N N . THR A 1 92 ? 9.613 -0.852 -1.774 1.00 95.56 92 THR A N 1
ATOM 662 C CA . THR A 1 92 ? 10.931 -0.203 -1.656 1.00 95.56 92 THR A CA 1
ATOM 663 C C . THR A 1 92 ? 11.257 0.775 -2.789 1.00 95.56 92 THR A C 1
ATOM 665 O O . THR A 1 92 ? 12.308 1.403 -2.746 1.00 95.56 92 THR A O 1
ATOM 668 N N . ILE A 1 93 ? 10.372 0.918 -3.778 1.00 94.25 93 ILE A N 1
ATOM 669 C CA . ILE A 1 93 ? 10.594 1.653 -5.039 1.00 94.25 93 ILE A CA 1
ATOM 670 C C . ILE A 1 93 ? 10.472 3.185 -4.841 1.00 94.25 93 ILE A C 1
ATOM 672 O O . ILE A 1 93 ? 9.379 3.668 -4.534 1.00 94.25 93 ILE A O 1
ATOM 676 N N . PRO A 1 94 ? 11.554 3.970 -4.973 1.00 92.56 94 PRO A N 1
ATOM 677 C CA . PRO A 1 94 ? 11.511 5.434 -5.046 1.00 92.56 94 PRO A CA 1
ATOM 678 C C . PRO A 1 94 ? 10.744 5.920 -6.283 1.00 92.56 94 PRO A C 1
ATOM 680 O O . PRO A 1 94 ? 10.756 5.259 -7.315 1.00 92.56 94 PRO A O 1
ATOM 683 N N . GLY A 1 95 ? 10.091 7.079 -6.195 1.00 91.00 95 GLY A N 1
ATOM 684 C CA . GLY A 1 95 ? 9.410 7.701 -7.336 1.00 91.00 95 GLY A CA 1
ATOM 685 C C . GLY A 1 95 ? 8.185 6.939 -7.850 1.00 91.00 95 GLY A C 1
ATOM 686 O O . GLY A 1 95 ? 7.757 7.180 -8.973 1.00 91.00 95 GLY A O 1
ATOM 687 N N . PHE A 1 96 ? 7.632 6.010 -7.063 1.00 91.88 96 PHE A N 1
ATOM 688 C CA . PHE A 1 96 ? 6.537 5.130 -7.474 1.00 91.88 96 PHE A CA 1
ATOM 689 C C . PHE A 1 96 ? 5.447 5.010 -6.390 1.00 91.88 96 PHE A C 1
ATOM 691 O O . PHE A 1 96 ? 5.788 5.047 -5.201 1.00 91.88 96 PHE A O 1
ATOM 698 N N . PRO A 1 97 ? 4.177 4.785 -6.785 1.00 91.81 97 PRO A N 1
ATOM 699 C CA . PRO A 1 97 ? 3.636 5.090 -8.114 1.00 91.81 97 PRO A CA 1
ATOM 700 C C . PRO A 1 97 ? 3.464 6.604 -8.282 1.00 91.81 97 PRO A C 1
ATOM 702 O O . PRO A 1 97 ? 3.500 7.350 -7.306 1.00 91.81 97 PRO A O 1
ATOM 705 N N . THR A 1 98 ? 3.227 7.059 -9.510 1.00 91.50 98 THR A N 1
ATOM 706 C CA . THR A 1 98 ? 2.745 8.428 -9.731 1.00 91.50 98 THR A CA 1
ATOM 707 C C . THR A 1 98 ? 1.223 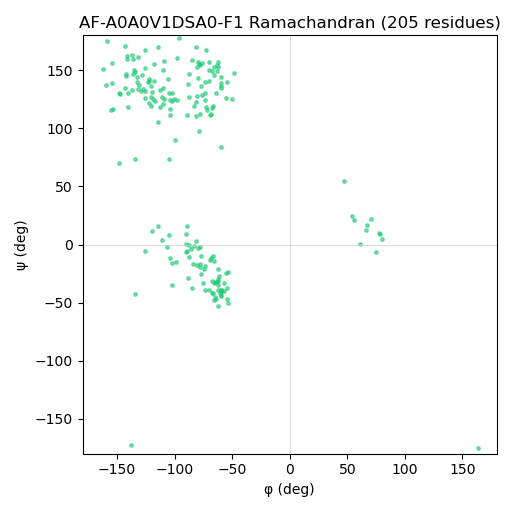8.416 -9.687 1.00 91.50 98 THR A C 1
ATOM 709 O O . THR A 1 98 ? 0.582 7.818 -10.549 1.00 91.50 98 THR A O 1
ATOM 712 N N . ALA A 1 99 ? 0.642 9.023 -8.651 1.00 91.31 99 ALA A N 1
ATOM 713 C CA . ALA A 1 99 ? -0.806 9.070 -8.470 1.00 91.31 99 ALA A CA 1
ATOM 714 C C . ALA A 1 99 ? -1.495 9.766 -9.658 1.00 91.31 99 ALA A C 1
ATOM 716 O O . ALA A 1 99 ? -1.023 10.804 -10.126 1.00 91.31 99 ALA A O 1
ATOM 717 N N . LYS A 1 100 ? -2.606 9.190 -10.142 1.00 91.56 100 LYS A N 1
ATOM 718 C CA . LYS A 1 100 ? -3.439 9.723 -11.241 1.00 91.56 100 LYS A CA 1
ATOM 719 C C . LYS A 1 100 ? -2.679 10.018 -12.541 1.00 91.56 100 LYS A C 1
ATOM 721 O O . LYS A 1 100 ? -3.101 10.839 -13.350 1.00 91.56 100 LYS A O 1
ATOM 726 N N . THR A 1 101 ? -1.558 9.338 -12.742 1.00 91.62 101 THR A N 1
ATOM 727 C CA . THR A 1 101 ? -0.750 9.389 -13.961 1.00 91.62 101 THR A CA 1
ATOM 728 C C . THR A 1 101 ? -0.636 7.970 -14.500 1.00 91.62 101 THR A C 1
ATOM 730 O O . THR A 1 101 ? -0.492 7.060 -13.681 1.00 91.62 101 THR A O 1
ATOM 733 N N . PRO A 1 102 ? -0.669 7.750 -15.831 1.00 92.56 102 PRO A N 1
ATOM 734 C CA . PRO A 1 102 ? -0.483 6.425 -16.407 1.00 92.56 102 PRO A CA 1
ATOM 735 C C . PRO A 1 102 ? 0.731 5.694 -15.833 1.00 92.56 102 PRO A C 1
ATOM 737 O O . PRO A 1 102 ? 1.740 6.311 -15.481 1.00 92.56 102 PRO A O 1
ATOM 740 N N . TYR A 1 103 ? 0.624 4.367 -15.752 1.00 94.38 103 TYR A N 1
ATOM 741 C CA . TYR A 1 103 ? 1.675 3.522 -15.201 1.00 94.38 103 TYR A CA 1
ATOM 742 C C . TYR A 1 103 ? 3.036 3.836 -15.831 1.00 94.38 103 TYR A C 1
ATOM 744 O O . TYR A 1 103 ? 3.202 3.767 -17.049 1.00 94.38 103 TYR A O 1
ATOM 752 N N . ALA A 1 104 ? 4.013 4.132 -14.977 1.00 92.94 104 ALA A N 1
ATOM 753 C CA . ALA A 1 104 ? 5.386 4.381 -15.374 1.00 92.94 104 ALA A CA 1
ATOM 754 C C . ALA A 1 104 ? 6.333 3.742 -14.356 1.00 92.94 104 ALA A C 1
ATOM 756 O O . ALA A 1 104 ? 6.334 4.091 -13.172 1.00 92.94 104 A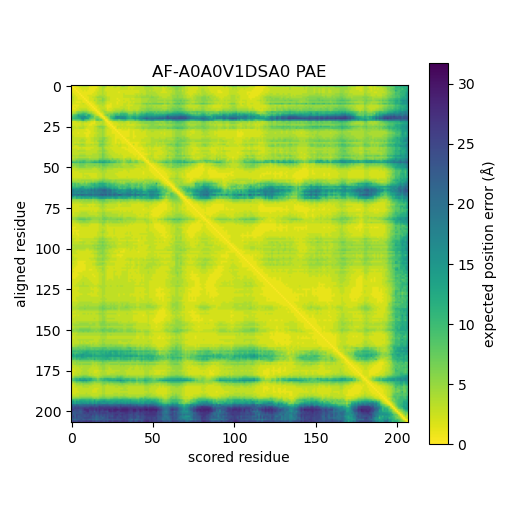LA A O 1
ATOM 757 N N . TRP A 1 105 ? 7.144 2.797 -14.827 1.00 94.44 105 TRP A N 1
ATOM 758 C CA . TRP A 1 105 ? 8.228 2.227 -14.037 1.00 94.44 105 TRP A CA 1
ATOM 759 C C . TRP A 1 105 ? 9.406 3.213 -13.968 1.00 94.44 105 TRP A C 1
ATOM 761 O O . TRP A 1 105 ? 9.864 3.670 -15.020 1.00 94.44 105 TRP A O 1
ATOM 771 N N . PRO A 1 106 ? 9.943 3.538 -12.777 1.00 93.62 106 PRO A N 1
ATOM 772 C CA . PRO A 1 106 ? 11.113 4.403 -12.682 1.00 93.62 106 PRO A CA 1
ATOM 773 C C . PRO A 1 106 ? 12.359 3.700 -13.246 1.00 93.62 106 PRO A C 1
ATOM 775 O O . PRO A 1 106 ? 12.860 2.737 -12.668 1.00 93.62 106 PRO A O 1
ATOM 778 N N . ALA A 1 107 ? 12.888 4.185 -14.373 1.00 92.81 107 ALA A N 1
ATOM 779 C CA . ALA A 1 107 ? 13.978 3.520 -15.100 1.00 92.81 107 ALA A CA 1
ATOM 780 C C . ALA A 1 107 ? 15.248 3.287 -14.253 1.00 92.81 107 ALA A C 1
ATOM 782 O O . ALA A 1 107 ? 15.914 2.262 -14.403 1.00 92.81 107 ALA A O 1
ATOM 783 N N . SER A 1 108 ? 15.558 4.186 -13.308 1.00 92.00 108 SER A N 1
ATOM 784 C CA . SER A 1 108 ? 16.693 4.038 -12.379 1.00 92.00 108 SER A CA 1
ATOM 785 C C . SER A 1 108 ? 16.584 2.813 -11.464 1.00 92.00 108 SER A C 1
ATOM 787 O O . SER A 1 108 ? 17.591 2.325 -10.948 1.00 92.00 108 SER A O 1
ATOM 789 N N . GLU A 1 109 ? 15.372 2.298 -11.274 1.00 94.88 109 GLU A N 1
ATOM 790 C CA . GLU A 1 109 ? 15.067 1.211 -10.347 1.00 94.88 109 GLU A CA 1
ATOM 791 C C . GLU A 1 109 ? 15.185 -0.171 -11.009 1.00 94.88 109 GLU A C 1
ATOM 793 O O . GLU A 1 109 ? 15.191 -1.201 -10.333 1.00 94.88 109 GLU A O 1
ATOM 798 N N . THR A 1 110 ? 15.403 -0.233 -12.328 1.00 94.56 110 THR A N 1
ATOM 799 C CA . THR A 1 110 ? 15.736 -1.490 -13.018 1.00 94.56 110 THR A CA 1
ATOM 800 C C . THR A 1 110 ? 17.060 -2.078 -12.526 1.00 94.56 110 THR A C 1
ATOM 802 O O . THR A 1 110 ? 17.152 -3.283 -12.282 1.00 94.56 110 THR A O 1
ATOM 805 N N . ALA A 1 111 ? 18.066 -1.240 -12.273 1.00 96.50 111 ALA A N 1
ATOM 806 C CA . ALA A 1 111 ? 19.360 -1.688 -11.757 1.00 96.50 111 ALA A CA 1
ATOM 807 C C . ALA A 1 111 ? 19.296 -2.190 -10.299 1.00 96.50 111 ALA A C 1
ATOM 809 O O . ALA A 1 111 ? 20.234 -2.826 -9.823 1.00 96.50 111 ALA A O 1
ATOM 810 N N . ARG A 1 112 ? 18.197 -1.933 -9.577 1.00 96.75 112 ARG A N 1
ATOM 811 C CA . ARG A 1 112 ? 18.054 -2.199 -8.140 1.00 96.75 112 ARG A CA 1
ATOM 812 C C . ARG A 1 112 ? 17.093 -3.354 -7.859 1.00 96.75 112 ARG A C 1
ATOM 814 O O . ARG A 1 112 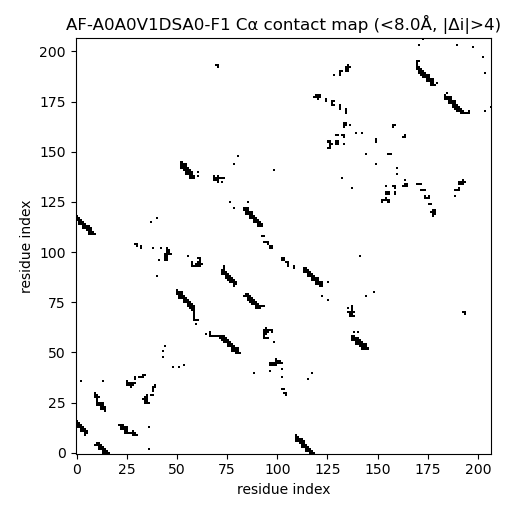? 16.263 -3.738 -8.686 1.00 96.75 112 ARG A O 1
ATOM 821 N N . GLY A 1 113 ? 17.258 -3.951 -6.681 1.00 96.00 113 GLY A N 1
ATOM 822 C CA . GLY A 1 113 ? 16.355 -4.975 -6.167 1.00 96.00 113 GLY A CA 1
ATOM 823 C C . GLY A 1 113 ? 15.199 -4.347 -5.390 1.00 96.00 113 GLY A C 1
ATOM 824 O O . GLY A 1 113 ? 15.418 -3.429 -4.598 1.00 96.00 113 GLY A O 1
ATOM 825 N N . HIS A 1 114 ? 13.982 -4.855 -5.584 1.00 95.81 114 HIS A N 1
ATOM 826 C CA . HIS A 1 114 ? 12.782 -4.307 -4.953 1.00 95.81 114 HIS A CA 1
ATOM 827 C C . HIS A 1 114 ? 11.871 -5.376 -4.364 1.00 95.81 114 HIS A C 1
ATOM 829 O O . HIS A 1 114 ? 11.764 -6.483 -4.883 1.00 95.81 114 HIS A O 1
ATOM 835 N N . LEU A 1 115 ? 11.189 -5.008 -3.281 1.00 94.56 115 LEU A N 1
ATOM 836 C CA . LEU A 1 115 ? 10.153 -5.809 -2.642 1.00 94.56 115 LEU A CA 1
ATOM 837 C C . LEU A 1 115 ? 8.836 -5.035 -2.701 1.00 94.56 115 LEU A C 1
ATOM 839 O O . LEU A 1 115 ? 8.831 -3.820 -2.488 1.00 94.56 115 LEU A O 1
ATOM 843 N N . LEU A 1 116 ? 7.740 -5.749 -2.941 1.00 94.38 116 LEU A N 1
ATOM 844 C CA . LEU A 1 116 ? 6.382 -5.260 -2.736 1.00 94.38 116 LEU A CA 1
ATOM 845 C C . LEU A 1 116 ? 5.583 -6.304 -1.963 1.00 94.38 116 LEU A C 1
ATOM 847 O O . LEU A 1 116 ? 5.606 -7.492 -2.287 1.00 94.38 116 LEU A O 1
ATOM 851 N N . ILE A 1 117 ? 4.859 -5.842 -0.954 1.00 94.62 117 ILE A N 1
ATOM 852 C CA . ILE A 1 117 ? 3.913 -6.626 -0.170 1.00 94.62 117 ILE A CA 1
ATOM 853 C C . ILE A 1 117 ? 2.554 -5.958 -0.332 1.00 94.62 117 ILE A C 1
ATOM 855 O O . ILE A 1 117 ? 2.431 -4.762 -0.092 1.00 94.62 117 ILE A O 1
ATOM 859 N N . CYS A 1 118 ? 1.545 -6.726 -0.732 1.00 94.62 118 CYS A N 1
ATOM 860 C CA . CYS A 1 118 ? 0.159 -6.277 -0.814 1.00 94.62 118 CYS A CA 1
ATOM 861 C C . CYS A 1 118 ? -0.704 -7.156 0.094 1.00 94.62 118 CYS A C 1
ATOM 863 O O . CYS A 1 118 ? -0.755 -8.382 -0.090 1.00 94.62 118 CYS A O 1
ATOM 865 N N . LEU A 1 119 ? -1.340 -6.525 1.081 1.00 95.38 119 LEU A N 1
ATOM 866 C CA . LEU A 1 119 ? -2.205 -7.150 2.074 1.00 95.38 119 LEU A CA 1
ATOM 867 C C . LEU A 1 119 ? -3.643 -6.685 1.859 1.00 95.38 119 LEU A C 1
ATOM 869 O O . LEU A 1 119 ? -3.923 -5.501 2.018 1.00 95.38 119 LEU A O 1
ATOM 873 N N . SER A 1 120 ? -4.550 -7.610 1.556 1.00 95.25 120 SER A N 1
ATOM 874 C CA . SER A 1 120 ? -5.991 -7.347 1.610 1.00 95.25 120 SER A CA 1
ATOM 875 C C . SER A 1 120 ? -6.434 -7.280 3.069 1.00 95.25 120 SER A C 1
ATOM 877 O O . SER A 1 120 ? -6.095 -8.165 3.856 1.00 95.25 120 SER A O 1
ATOM 879 N N . ILE A 1 121 ? -7.163 -6.236 3.444 1.00 96.69 121 ILE A N 1
ATOM 880 C CA . ILE A 1 121 ? -7.582 -5.921 4.814 1.00 96.69 121 ILE A CA 1
ATOM 881 C C . ILE A 1 121 ? -9.018 -5.379 4.818 1.00 96.69 121 ILE A C 1
ATOM 883 O O . ILE A 1 121 ? -9.524 -4.924 3.796 1.00 96.69 121 ILE A O 1
ATOM 887 N N . ALA A 1 122 ? -9.686 -5.448 5.968 1.00 96.44 122 ALA A N 1
ATOM 888 C CA . ALA A 1 122 ? -10.914 -4.686 6.193 1.00 96.44 122 ALA A CA 1
ATOM 889 C C . ALA A 1 122 ? -10.557 -3.223 6.493 1.00 96.44 122 ALA A C 1
ATOM 891 O O . ALA A 1 122 ? -9.475 -2.950 7.027 1.00 96.44 122 ALA A O 1
ATOM 892 N N . GLU A 1 123 ? -11.462 -2.291 6.219 1.00 96.69 123 GLU A N 1
ATOM 893 C CA . GLU A 1 123 ? -11.232 -0.859 6.451 1.00 96.69 123 GLU A CA 1
ATOM 894 C C . GLU A 1 123 ? -10.998 -0.545 7.928 1.00 96.69 123 GLU A C 1
ATOM 896 O O . GLU A 1 123 ? -10.167 0.295 8.273 1.00 96.69 123 GLU A O 1
ATOM 901 N N . SER A 1 124 ? -11.611 -1.319 8.825 1.00 96.19 124 SER A N 1
ATOM 902 C CA . SER A 1 124 ? -11.364 -1.244 10.272 1.00 96.19 124 SER A CA 1
ATOM 903 C C . SER A 1 124 ? -9.882 -1.381 10.669 1.00 96.19 124 SER A C 1
ATOM 905 O O . SER A 1 124 ? -9.478 -0.905 11.733 1.00 96.19 124 SER A O 1
ATOM 907 N N . GLN A 1 125 ? -9.041 -2.002 9.830 1.00 97.88 125 GLN A N 1
ATOM 908 C CA . GLN A 1 125 ? -7.602 -2.151 10.078 1.00 97.88 125 GLN A CA 1
ATOM 909 C C . GLN A 1 125 ? -6.795 -0.889 9.721 1.00 97.88 125 GLN A C 1
ATOM 911 O O . GLN A 1 125 ? -5.663 -0.734 10.193 1.00 97.88 125 GLN A O 1
ATOM 916 N N . ILE A 1 126 ? -7.357 0.032 8.926 1.00 98.25 126 ILE A N 1
ATOM 917 C CA . ILE A 1 126 ? -6.662 1.224 8.414 1.00 98.25 126 ILE A CA 1
ATOM 918 C C . ILE A 1 126 ? -6.167 2.103 9.560 1.00 98.25 126 ILE A C 1
ATOM 920 O O . ILE A 1 126 ? -5.017 2.538 9.545 1.00 98.25 126 ILE A O 1
ATOM 924 N N . ASN A 1 127 ? -6.976 2.319 10.598 1.00 97.94 127 ASN A N 1
ATOM 925 C CA . ASN A 1 127 ? -6.590 3.189 11.711 1.00 97.94 127 ASN A CA 1
ATOM 926 C C . ASN A 1 127 ? -5.360 2.659 12.482 1.00 97.94 127 ASN A C 1
ATOM 928 O O . ASN A 1 127 ? -4.534 3.439 12.959 1.00 97.94 127 ASN A O 1
ATOM 932 N N . ALA A 1 128 ? -5.194 1.334 12.571 1.00 97.88 128 ALA A N 1
ATOM 933 C CA . ALA A 1 128 ? -4.014 0.723 13.184 1.00 97.88 128 ALA A CA 1
ATOM 934 C C . ALA A 1 128 ? -2.755 0.919 12.321 1.00 97.88 128 ALA A C 1
ATOM 936 O O . ALA A 1 128 ? -1.684 1.216 12.858 1.00 97.88 128 ALA A O 1
ATOM 937 N N . ILE A 1 129 ? -2.888 0.818 10.994 1.00 98.00 129 ILE A N 1
ATOM 938 C CA . ILE A 1 129 ? -1.811 1.125 10.040 1.00 98.00 129 ILE A CA 1
ATOM 939 C C . ILE A 1 129 ? -1.458 2.611 10.108 1.00 98.00 129 ILE A C 1
ATOM 941 O O . ILE A 1 129 ? -0.282 2.959 10.206 1.00 98.00 129 ILE A O 1
ATOM 945 N N . ALA A 1 130 ? -2.460 3.489 10.133 1.00 96.94 130 ALA A N 1
ATOM 946 C CA . ALA A 1 130 ? -2.265 4.927 10.222 1.00 96.94 130 ALA A CA 1
ATOM 947 C C . ALA A 1 130 ? -1.506 5.323 11.492 1.00 96.94 130 ALA A C 1
ATOM 949 O O . ALA A 1 130 ? -0.599 6.145 11.422 1.00 96.94 130 ALA A O 1
ATOM 950 N N . ALA A 1 131 ? -1.783 4.684 12.634 1.00 95.19 131 ALA A N 1
ATOM 951 C CA . ALA A 1 131 ? -1.020 4.900 13.864 1.00 95.19 131 ALA A CA 1
ATOM 952 C C . ALA A 1 131 ? 0.4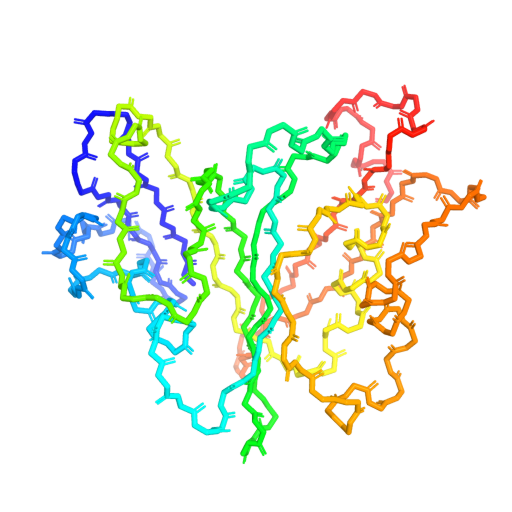74 4.560 13.701 1.00 95.19 131 ALA A C 1
ATOM 954 O O . ALA A 1 131 ? 1.338 5.277 14.208 1.00 95.19 131 ALA A O 1
ATOM 955 N N . SER A 1 132 ? 0.785 3.476 12.984 1.00 95.00 132 SER A N 1
ATOM 956 C CA . SER A 1 132 ? 2.159 3.090 12.648 1.00 95.00 132 SER A CA 1
ATOM 957 C C . SER A 1 132 ? 2.820 4.069 11.674 1.00 95.00 132 SER A C 1
ATOM 959 O O . SER A 1 132 ? 3.983 4.430 11.864 1.00 95.00 132 SER A O 1
ATOM 961 N N . LEU A 1 133 ? 2.088 4.531 10.656 1.00 94.56 133 LEU A N 1
ATOM 962 C CA . LEU A 1 133 ? 2.584 5.511 9.688 1.00 94.56 133 LEU A CA 1
ATOM 963 C C . LEU A 1 133 ? 2.836 6.874 10.337 1.00 94.56 133 LEU A C 1
ATOM 965 O O . LEU A 1 133 ? 3.891 7.460 10.117 1.00 94.56 133 LEU A O 1
ATOM 969 N N . LEU A 1 134 ? 1.938 7.325 11.213 1.00 92.25 134 LEU A N 1
ATOM 970 C CA . LEU A 1 134 ? 2.076 8.560 11.984 1.00 92.25 134 LEU A CA 1
ATOM 971 C C . LEU A 1 134 ? 3.396 8.587 12.773 1.00 92.25 134 LEU A C 1
ATOM 973 O O . LEU A 1 134 ? 4.055 9.620 12.861 1.00 92.25 134 LEU A O 1
ATOM 977 N N . LEU A 1 135 ? 3.821 7.436 13.306 1.00 91.00 135 LEU A N 1
ATOM 978 C CA . LEU A 1 135 ? 5.075 7.322 14.049 1.00 91.00 135 LEU A CA 1
ATOM 979 C C . LEU A 1 135 ? 6.319 7.367 13.150 1.00 91.00 135 LEU A C 1
ATOM 981 O O . LEU A 1 135 ? 7.324 7.961 13.539 1.00 91.00 135 LEU A O 1
ATOM 985 N N . VAL A 1 136 ? 6.281 6.732 11.972 1.00 90.25 136 VAL A N 1
ATOM 986 C CA . VAL A 1 136 ? 7.430 6.718 11.043 1.00 90.25 136 VAL A CA 1
ATOM 987 C C . VAL A 1 136 ? 7.469 7.933 10.116 1.00 90.25 136 VAL A C 1
ATOM 989 O O . VAL A 1 136 ? 8.426 8.048 9.357 1.00 90.25 136 VAL A O 1
ATOM 992 N N . GLN A 1 137 ? 6.459 8.806 10.173 1.00 88.44 137 GLN A N 1
ATOM 993 C CA . GLN A 1 137 ? 6.387 10.112 9.507 1.00 88.44 137 GLN A CA 1
ATOM 994 C C . GLN A 1 137 ? 6.793 10.077 8.020 1.00 88.44 137 GLN A C 1
ATOM 996 O O . GLN A 1 137 ? 7.727 10.776 7.613 1.00 88.44 137 GLN A O 1
ATOM 1001 N N . PRO A 1 138 ? 6.170 9.222 7.187 1.00 89.25 138 PRO A N 1
ATOM 1002 C CA . PRO A 1 138 ? 6.427 9.262 5.760 1.00 89.25 138 PRO A CA 1
ATOM 1003 C C . PRO A 1 138 ? 5.818 10.531 5.162 1.00 89.25 138 PRO A C 1
ATOM 1005 O O . PRO A 1 138 ? 4.852 11.076 5.692 1.00 89.25 138 PRO A O 1
ATOM 1008 N N . MET A 1 139 ? 6.334 10.973 4.019 1.00 89.81 139 MET A N 1
ATOM 1009 C CA . MET A 1 139 ? 5.676 12.048 3.287 1.00 89.81 139 MET A CA 1
ATOM 1010 C C . MET A 1 139 ? 4.529 11.483 2.452 1.00 89.81 139 MET A C 1
ATOM 1012 O O . MET A 1 139 ? 4.725 10.605 1.609 1.00 89.81 139 MET A O 1
ATOM 1016 N N . ILE A 1 140 ? 3.335 12.006 2.699 1.00 92.50 140 ILE A N 1
ATOM 1017 C CA . ILE A 1 140 ? 2.123 11.730 1.932 1.00 92.50 140 ILE A CA 1
ATOM 1018 C C . ILE A 1 140 ? 2.144 12.659 0.720 1.00 92.50 140 ILE A C 1
ATOM 1020 O O . ILE A 1 140 ? 2.204 13.872 0.886 1.00 92.50 140 ILE A O 1
ATOM 1024 N N . HIS A 1 141 ? 2.152 12.100 -0.489 1.00 91.31 141 HIS A N 1
ATOM 1025 C CA . HIS A 1 141 ? 2.152 12.889 -1.734 1.00 91.31 141 HIS A CA 1
ATOM 1026 C C . HIS A 1 141 ? 0.794 12.907 -2.427 1.00 91.31 141 HIS A C 1
ATOM 1028 O O . HIS A 1 141 ? 0.597 13.678 -3.360 1.00 91.31 141 HIS A O 1
ATOM 1034 N N . TYR A 1 142 ? -0.129 12.050 -1.995 1.00 94.25 142 TYR A N 1
ATOM 1035 C CA . TYR A 1 142 ? -1.488 12.021 -2.505 1.00 94.25 142 TYR A CA 1
ATOM 1036 C C . TYR A 1 142 ? -2.425 11.440 -1.452 1.00 94.25 142 TYR A C 1
ATOM 1038 O O . TYR A 1 142 ? -2.076 10.461 -0.789 1.00 94.25 142 TYR A O 1
ATOM 1046 N N . ASN A 1 143 ? -3.608 12.029 -1.313 1.00 95.81 143 ASN A N 1
ATOM 1047 C CA . ASN A 1 143 ? -4.689 11.503 -0.493 1.00 95.81 143 ASN A CA 1
ATOM 1048 C C . ASN A 1 143 ? -6.030 11.994 -1.049 1.00 95.81 143 ASN A C 1
ATOM 1050 O O . ASN A 1 143 ? -6.279 13.197 -1.035 1.00 95.81 143 ASN A O 1
ATOM 1054 N N . ASP A 1 144 ? -6.877 11.077 -1.510 1.00 96.12 144 ASP A N 1
ATOM 1055 C CA . ASP A 1 144 ? -8.267 11.363 -1.891 1.00 96.12 144 ASP A CA 1
ATOM 1056 C C . ASP A 1 144 ? -9.288 10.567 -1.059 1.00 96.12 144 ASP A C 1
ATOM 1058 O O . ASP A 1 144 ? -10.473 10.569 -1.384 1.00 96.12 144 ASP A O 1
ATOM 1062 N N . ILE A 1 145 ? -8.855 9.915 0.029 1.00 96.94 145 ILE A N 1
ATOM 1063 C CA . ILE A 1 145 ? -9.755 9.205 0.945 1.00 96.94 145 ILE A CA 1
ATOM 1064 C C . ILE A 1 145 ? -10.639 10.228 1.674 1.00 96.94 145 ILE A C 1
ATOM 1066 O O . ILE A 1 145 ? -10.108 11.056 2.422 1.00 96.94 145 ILE A O 1
ATOM 1070 N N . PRO A 1 146 ? -11.972 10.190 1.489 1.00 95.25 146 PRO A N 1
ATOM 1071 C CA . PRO A 1 146 ? -12.860 11.159 2.109 1.00 95.25 146 PRO A CA 1
ATOM 1072 C C . PRO A 1 146 ? -13.058 10.859 3.600 1.00 95.25 146 PRO A C 1
ATOM 1074 O O . PRO A 1 146 ? -12.923 9.724 4.067 1.00 95.25 146 PRO A O 1
ATOM 1077 N N . GLU A 1 147 ? -13.419 11.891 4.364 1.00 94.06 147 GLU A N 1
ATOM 1078 C CA . GLU A 1 147 ? -13.622 11.771 5.814 1.00 94.06 147 GLU A CA 1
ATOM 1079 C C . GLU A 1 147 ? -14.739 10.785 6.189 1.00 94.06 147 GLU A C 1
ATOM 1081 O O . GLU A 1 147 ? -14.670 10.171 7.252 1.00 94.06 147 GLU A O 1
ATOM 1086 N N . SER A 1 148 ? -15.731 10.577 5.315 1.00 94.44 148 SER A N 1
ATOM 1087 C CA . SER A 1 148 ? -16.823 9.618 5.536 1.00 94.44 148 SER A CA 1
ATOM 1088 C C . SER A 1 148 ? -16.329 8.180 5.714 1.00 94.44 148 SER A C 1
ATOM 1090 O O . SER A 1 148 ? -16.824 7.478 6.589 1.00 94.44 148 SER A O 1
ATOM 1092 N N . GLU A 1 149 ? -15.311 7.770 4.953 1.00 96.12 149 GLU A N 1
ATOM 1093 C CA . GLU A 1 149 ? -14.725 6.416 5.009 1.00 96.12 149 GLU A CA 1
ATOM 1094 C C . GLU A 1 149 ? -13.793 6.243 6.212 1.00 96.12 149 GLU A C 1
ATOM 1096 O O . GLU A 1 149 ? -13.431 5.139 6.605 1.00 96.12 149 GLU A O 1
ATOM 1101 N N . THR A 1 150 ? -13.368 7.355 6.809 1.00 95.44 150 THR A N 1
ATOM 1102 C CA . THR A 1 150 ? -12.410 7.373 7.921 1.00 95.44 150 THR A CA 1
ATOM 1103 C C . THR A 1 150 ? -13.047 7.877 9.210 1.00 95.44 150 THR A C 1
ATOM 1105 O O . THR A 1 150 ? -12.356 8.180 10.191 1.00 95.44 150 THR A O 1
ATOM 1108 N N . ALA A 1 151 ? -14.382 7.905 9.249 1.00 94.62 151 ALA A N 1
ATOM 1109 C CA . ALA A 1 151 ? -15.149 8.198 10.444 1.00 94.62 151 ALA A CA 1
ATOM 1110 C C . ALA A 1 151 ? -14.741 7.235 11.573 1.00 94.62 151 ALA A C 1
ATOM 1112 O O . ALA A 1 151 ? -14.709 6.017 11.416 1.00 94.62 151 ALA A O 1
ATOM 1113 N N . GLY A 1 152 ? -14.363 7.789 12.728 1.00 95.12 152 GLY A N 1
ATOM 1114 C CA . GLY A 1 152 ? -13.862 6.992 13.854 1.00 95.12 152 GLY A CA 1
ATOM 1115 C C . GLY A 1 152 ? -12.409 6.511 13.721 1.00 95.12 152 GLY A C 1
ATOM 1116 O O . GLY A 1 152 ? -11.955 5.735 14.564 1.00 95.12 152 GLY A O 1
ATOM 1117 N N . MET A 1 153 ? -11.644 6.991 12.730 1.00 97.69 153 MET A N 1
ATOM 1118 C CA . MET A 1 153 ? -10.216 6.690 12.554 1.00 97.69 153 MET A CA 1
ATOM 1119 C C . MET A 1 153 ? -9.320 7.881 12.957 1.00 97.69 153 MET A C 1
ATOM 1121 O O . MET A 1 153 ? -8.730 8.550 12.102 1.00 97.69 153 MET A O 1
ATOM 1125 N N . PRO A 1 154 ? -9.159 8.178 14.263 1.00 96.62 154 PRO A N 1
ATOM 1126 C CA . PRO A 1 154 ? -8.440 9.369 14.716 1.00 96.62 154 PRO A CA 1
ATOM 1127 C C . PRO A 1 154 ? -6.962 9.396 14.307 1.00 96.62 154 PRO A C 1
ATOM 1129 O O . PRO A 1 154 ? -6.408 10.477 14.124 1.00 96.62 154 PRO A O 1
ATOM 1132 N N . TYR A 1 155 ? -6.297 8.244 14.160 1.00 96.56 155 TYR A N 1
ATOM 1133 C CA . TYR A 1 155 ? -4.904 8.225 13.705 1.00 96.56 155 TYR A CA 1
ATOM 1134 C C . TYR A 1 155 ? -4.791 8.488 12.209 1.00 96.56 155 TYR A C 1
ATOM 1136 O O . TYR A 1 155 ? -3.820 9.115 11.794 1.00 96.56 155 TYR A O 1
ATOM 1144 N N . PHE A 1 156 ? -5.776 8.054 11.416 1.00 97.25 156 PHE A N 1
ATOM 1145 C CA . PHE A 1 156 ? -5.828 8.400 9.999 1.00 97.25 156 PHE A CA 1
ATOM 1146 C C . PHE A 1 156 ? -6.010 9.903 9.817 1.00 97.25 156 PHE A C 1
ATOM 1148 O O . PHE A 1 156 ? -5.230 10.512 9.094 1.00 97.25 156 PHE A O 1
ATOM 1155 N N . LYS A 1 157 ? -6.946 10.518 10.551 1.00 95.44 157 LYS A N 1
ATOM 1156 C CA . LYS A 1 157 ? -7.133 11.976 10.533 1.00 95.44 157 LYS A CA 1
ATOM 1157 C C . LYS A 1 157 ? -5.829 12.721 10.840 1.00 95.44 157 LYS A C 1
ATOM 1159 O O . LYS A 1 157 ? -5.387 13.547 10.051 1.00 95.44 157 LYS A O 1
ATOM 1164 N N . LYS A 1 158 ? -5.147 12.347 11.929 1.00 94.81 158 LYS A N 1
ATOM 1165 C CA . LYS A 1 158 ? -3.843 12.927 12.299 1.00 94.81 158 LYS A CA 1
ATOM 1166 C C . LYS A 1 158 ? -2.778 12.741 11.218 1.00 94.81 158 LYS A C 1
ATOM 1168 O O . LYS A 1 158 ? -1.979 13.643 10.994 1.00 94.81 158 LYS A O 1
ATOM 1173 N N . LEU A 1 159 ? -2.748 11.572 10.580 1.00 94.25 159 LEU A N 1
ATOM 1174 C CA . LEU A 1 159 ? -1.816 11.272 9.498 1.00 94.25 159 LEU A CA 1
ATOM 1175 C C . LEU A 1 159 ? -2.098 12.152 8.272 1.00 94.25 159 LEU A C 1
ATOM 1177 O O . LEU A 1 159 ? -1.169 12.760 7.753 1.00 94.25 159 LEU A O 1
ATOM 1181 N N . ALA A 1 160 ? -3.361 12.250 7.849 1.00 92.06 160 ALA A N 1
ATOM 1182 C CA . ALA A 1 160 ? -3.793 13.066 6.715 1.00 92.06 160 ALA A CA 1
ATOM 1183 C C . ALA A 1 160 ? -3.526 14.567 6.933 1.00 92.06 160 ALA A C 1
ATOM 1185 O O . ALA A 1 160 ? -3.143 15.261 5.998 1.00 92.06 160 ALA A O 1
ATOM 1186 N N . GLU A 1 161 ? -3.648 15.046 8.173 1.00 91.31 161 GLU A N 1
ATOM 1187 C CA . GLU A 1 161 ? -3.316 16.419 8.584 1.00 91.31 161 GLU A CA 1
ATOM 1188 C C . GLU A 1 161 ? -1.803 16.665 8.760 1.00 91.31 161 GLU A C 1
ATOM 1190 O O . GLU A 1 161 ? -1.389 17.776 9.086 1.00 91.31 161 GLU A O 1
ATOM 1195 N N . GLY A 1 162 ? -0.957 15.643 8.582 1.00 86.19 162 GLY A N 1
ATOM 1196 C CA . GLY A 1 162 ? 0.496 15.767 8.721 1.00 86.19 162 GLY A CA 1
ATOM 1197 C C . GLY A 1 162 ? 0.978 15.972 10.161 1.00 86.19 162 GLY A C 1
ATOM 1198 O O . GLY A 1 162 ? 2.083 16.475 10.377 1.00 86.19 162 GLY A O 1
ATOM 1199 N N . GLN A 1 163 ? 0.180 15.590 11.163 1.00 88.38 163 GLN A N 1
ATOM 1200 C CA . GLN A 1 163 ? 0.592 15.683 12.562 1.00 88.38 163 GLN A CA 1
ATOM 1201 C C . GLN A 1 163 ? 1.760 14.734 12.858 1.00 88.38 163 GLN A C 1
ATOM 1203 O O . GLN A 1 163 ? 1.912 13.677 12.246 1.00 88.38 163 GLN A O 1
ATOM 1208 N N . THR A 1 164 ? 2.577 15.078 13.853 1.00 81.12 164 THR A N 1
ATOM 1209 C CA . THR A 1 164 ? 3.726 14.263 14.261 1.00 81.12 164 THR A CA 1
ATOM 1210 C C . THR A 1 164 ? 3.689 13.974 15.763 1.00 81.12 164 THR A C 1
ATOM 1212 O O . THR A 1 164 ? 3.447 14.883 16.558 1.00 81.12 164 THR A O 1
ATOM 1215 N N . PRO A 1 165 ? 3.917 12.719 16.204 1.00 80.88 165 PRO A N 1
ATOM 1216 C CA . PRO A 1 165 ? 4.037 12.420 17.624 1.00 80.88 165 PRO A CA 1
ATOM 1217 C C . PRO A 1 165 ? 5.302 13.072 18.188 1.00 80.88 165 PRO A C 1
ATOM 1219 O O . PRO A 1 165 ? 6.410 12.750 17.760 1.00 80.88 165 PRO A O 1
ATOM 1222 N N . THR A 1 166 ? 5.139 13.974 19.155 1.00 78.62 166 THR A N 1
ATOM 1223 C CA . THR A 1 166 ? 6.250 14.692 19.804 1.00 78.62 166 THR A CA 1
ATOM 1224 C C . THR A 1 166 ? 6.650 14.088 21.150 1.00 78.62 166 THR A C 1
ATOM 1226 O O . THR A 1 166 ? 7.735 14.368 21.656 1.00 78.62 166 THR A O 1
ATOM 1229 N N . MET A 1 167 ? 5.805 13.224 21.716 1.00 78.06 167 MET A N 1
ATOM 1230 C CA . MET A 1 167 ? 6.022 12.574 23.007 1.00 78.06 167 MET A CA 1
ATOM 1231 C C . MET A 1 167 ? 6.304 11.072 22.851 1.00 78.06 167 MET A C 1
ATOM 1233 O O . MET A 1 167 ? 5.806 10.446 21.912 1.00 78.06 167 MET A O 1
ATOM 1237 N N . PRO A 1 168 ? 7.084 10.472 23.770 1.00 78.62 168 PRO A N 1
ATOM 1238 C CA . PRO A 1 168 ? 7.293 9.030 23.800 1.00 78.62 168 PRO A CA 1
ATOM 1239 C C . PRO A 1 168 ? 5.977 8.264 24.054 1.00 78.62 168 PRO A C 1
ATOM 1241 O O . PRO A 1 168 ? 5.050 8.817 24.648 1.00 78.62 168 PRO A O 1
ATOM 1244 N N . PRO A 1 169 ? 5.900 6.977 23.660 1.00 84.38 169 PRO A N 1
ATOM 1245 C CA . PRO A 1 169 ? 6.989 6.141 23.143 1.00 84.38 169 PRO A CA 1
ATOM 1246 C C . PRO A 1 169 ? 7.323 6.379 21.657 1.00 84.38 169 PRO A C 1
ATOM 1248 O O . PRO A 1 169 ? 6.447 6.547 20.817 1.00 84.38 169 PRO A O 1
ATOM 1251 N N . PHE A 1 170 ? 8.617 6.311 21.314 1.00 85.25 170 PHE A N 1
ATOM 1252 C CA . PHE A 1 170 ? 9.138 6.493 19.943 1.00 85.25 170 PHE A CA 1
ATOM 1253 C C . PHE A 1 170 ? 9.238 5.192 19.127 1.00 85.25 170 PHE A C 1
ATOM 1255 O O . PHE A 1 170 ? 9.831 5.146 18.046 1.00 85.25 170 PHE A O 1
ATOM 1262 N N . THR A 1 171 ? 8.680 4.112 19.659 1.00 88.81 171 THR A N 1
ATOM 1263 C CA . THR A 1 171 ? 8.555 2.803 19.015 1.00 88.81 171 THR A CA 1
ATOM 1264 C C . THR A 1 171 ? 7.161 2.266 19.274 1.00 88.81 171 THR A C 1
ATOM 1266 O O . THR A 1 171 ? 6.620 2.475 20.358 1.00 88.81 171 THR A O 1
ATOM 1269 N N . SER A 1 172 ? 6.598 1.526 18.325 1.00 90.31 172 SER A N 1
ATOM 1270 C CA . SER A 1 172 ? 5.307 0.870 18.516 1.00 90.31 172 SER A CA 1
ATOM 1271 C C . SER A 1 172 ? 5.267 -0.500 17.861 1.00 90.31 172 SER A C 1
ATOM 1273 O O . SER A 1 172 ? 5.819 -0.686 16.776 1.00 90.31 172 SER A O 1
ATOM 1275 N N . ARG A 1 173 ? 4.524 -1.417 18.482 1.00 94.19 173 ARG A N 1
ATOM 1276 C CA . ARG A 1 173 ? 4.028 -2.638 17.850 1.00 94.19 173 ARG A CA 1
ATOM 1277 C C . ARG A 1 173 ? 2.522 -2.505 17.661 1.00 94.19 173 ARG A C 1
ATOM 1279 O O . ARG A 1 173 ? 1.801 -2.256 18.625 1.00 94.19 173 ARG A O 1
ATOM 1286 N N . ARG A 1 174 ? 2.050 -2.681 16.433 1.00 95.12 174 ARG A N 1
ATOM 1287 C CA . ARG A 1 174 ? 0.627 -2.806 16.104 1.00 95.12 174 ARG A CA 1
ATOM 1288 C C . ARG A 1 174 ? 0.375 -4.169 15.484 1.00 95.12 174 ARG A C 1
ATOM 1290 O O . ARG A 1 174 ? 1.285 -4.777 14.929 1.00 95.12 174 ARG A O 1
ATOM 1297 N N . THR A 1 175 ? -0.855 -4.639 15.594 1.00 97.25 175 THR A N 1
ATOM 1298 C CA . THR A 1 175 ? -1.279 -5.905 15.005 1.00 97.25 175 THR A CA 1
ATOM 1299 C C . THR A 1 175 ? -2.490 -5.632 14.136 1.00 97.25 175 THR A C 1
ATOM 1301 O O . THR A 1 175 ? -3.413 -4.954 14.583 1.00 97.25 175 THR A O 1
ATOM 1304 N N . ILE A 1 176 ? -2.467 -6.162 12.919 1.00 97.50 176 ILE A N 1
ATOM 1305 C CA . ILE A 1 176 ? -3.612 -6.189 12.011 1.00 97.50 176 ILE A CA 1
ATOM 1306 C C . ILE A 1 176 ? -3.879 -7.625 11.563 1.00 97.50 176 ILE A C 1
ATOM 1308 O O . ILE A 1 176 ? -3.039 -8.512 11.748 1.00 97.50 176 ILE A O 1
ATOM 1312 N N . ARG A 1 177 ? -5.035 -7.852 10.945 1.00 96.56 177 ARG A N 1
ATOM 1313 C CA . ARG A 1 177 ? -5.360 -9.115 10.275 1.00 96.56 177 ARG A CA 1
ATOM 1314 C C . ARG A 1 177 ? -5.700 -8.882 8.813 1.00 96.56 177 ARG A C 1
ATOM 1316 O O . ARG A 1 177 ? -6.367 -7.902 8.484 1.00 96.56 177 ARG A O 1
ATOM 1323 N N . THR A 1 178 ? -5.247 -9.783 7.947 1.00 95.12 178 THR A N 1
ATOM 1324 C CA . THR A 1 178 ? -5.696 -9.787 6.553 1.00 95.12 178 THR A CA 1
ATOM 1325 C C . THR A 1 178 ? -7.169 -10.171 6.479 1.00 95.12 178 THR A C 1
ATOM 1327 O O . THR A 1 178 ? -7.662 -10.949 7.297 1.00 95.12 178 THR A O 1
ATOM 1330 N N . LYS A 1 179 ? -7.869 -9.636 5.482 1.00 93.69 179 LYS A N 1
ATOM 1331 C CA . LYS A 1 179 ? -9.255 -9.988 5.196 1.00 93.69 179 LYS A CA 1
ATOM 1332 C C . LYS A 1 179 ? -9.293 -11.322 4.454 1.00 93.69 179 LYS A C 1
ATOM 1334 O O . LYS A 1 179 ? -9.080 -11.365 3.248 1.00 93.69 179 LYS A O 1
ATOM 1339 N N . ASP A 1 180 ? -9.540 -12.392 5.198 1.00 88.06 180 ASP A N 1
ATOM 1340 C CA . ASP A 1 180 ? -9.782 -13.741 4.691 1.00 88.06 180 ASP A CA 1
ATOM 1341 C C . ASP A 1 180 ? -10.745 -14.452 5.654 1.00 88.06 180 ASP A C 1
ATOM 1343 O O . ASP A 1 180 ? -10.553 -14.391 6.870 1.00 88.06 180 ASP A O 1
ATOM 1347 N N . ALA A 1 181 ? -11.809 -15.063 5.127 1.00 79.81 181 ALA A N 1
ATOM 1348 C CA . ALA A 1 181 ? -12.857 -15.676 5.943 1.00 79.81 181 ALA A CA 1
ATOM 1349 C C . ALA A 1 181 ? -12.454 -17.041 6.530 1.00 79.81 181 ALA A C 1
ATOM 1351 O O . ALA A 1 181 ? -12.997 -17.436 7.559 1.00 79.81 181 ALA A O 1
ATOM 1352 N N . GLY A 1 182 ? -11.527 -17.762 5.892 1.00 83.56 182 GLY A N 1
ATOM 1353 C CA . GLY A 1 182 ? -11.120 -19.109 6.301 1.00 83.56 182 GLY A CA 1
ATOM 1354 C C . GLY A 1 182 ? -9.783 -19.148 7.040 1.00 83.56 182 GLY A C 1
ATOM 1355 O O . GLY A 1 182 ? -9.605 -19.955 7.949 1.00 83.56 182 GLY A O 1
ATOM 1356 N N . ALA A 1 183 ? -8.842 -18.279 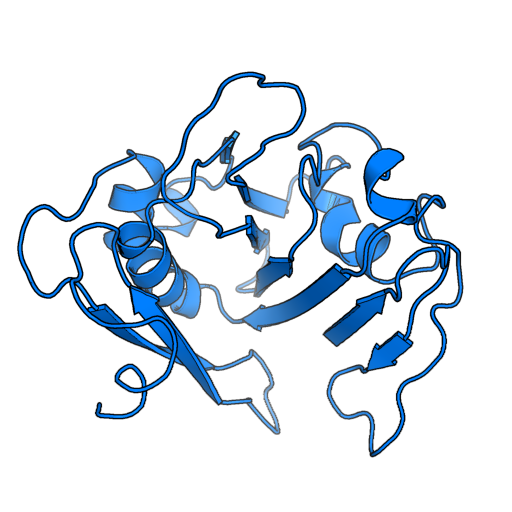6.670 1.00 86.50 183 ALA A N 1
ATOM 1357 C CA . ALA A 1 183 ? -7.478 -18.272 7.188 1.00 86.50 183 ALA A CA 1
ATOM 1358 C C . ALA A 1 183 ? -6.879 -16.848 7.235 1.00 86.50 183 ALA A C 1
ATOM 1360 O O . ALA A 1 183 ? -5.952 -16.529 6.481 1.00 86.50 183 ALA A O 1
ATOM 1361 N N . PRO A 1 184 ? -7.363 -15.965 8.130 1.00 90.94 184 PRO A N 1
ATOM 1362 C CA . PRO A 1 184 ? -6.790 -14.634 8.290 1.00 90.94 184 PRO A CA 1
ATOM 1363 C C . PRO A 1 184 ? -5.344 -14.709 8.798 1.00 90.94 184 PRO A C 1
ATOM 1365 O O . PRO A 1 184 ? -5.041 -15.339 9.813 1.00 90.94 184 PRO A O 1
ATOM 1368 N N . VAL A 1 185 ? -4.439 -13.997 8.128 1.00 92.25 185 VAL A N 1
ATOM 1369 C CA . VAL A 1 185 ? -3.035 -13.880 8.527 1.00 92.25 185 VAL A CA 1
ATOM 1370 C C . VAL A 1 185 ? -2.892 -12.727 9.514 1.00 92.25 185 VAL A C 1
ATOM 1372 O O . VAL A 1 185 ? -3.295 -11.595 9.240 1.00 92.25 185 VAL A O 1
ATOM 1375 N N . THR A 1 186 ? -2.288 -13.005 10.669 1.00 95.94 186 THR A N 1
ATOM 1376 C CA . THR A 1 186 ? -1.922 -11.966 11.639 1.00 95.94 186 THR A CA 1
ATOM 1377 C C . THR A 1 186 ? -0.621 -11.299 11.207 1.00 95.94 186 THR A C 1
ATOM 1379 O O . THR A 1 186 ? 0.379 -11.973 10.968 1.00 95.94 186 THR A O 1
ATOM 1382 N N . VAL A 1 187 ? -0.625 -9.969 11.126 1.00 96.44 187 VAL A N 1
ATOM 1383 C CA . VAL A 1 187 ? 0.538 -9.170 10.727 1.00 96.44 187 VAL A CA 1
ATOM 1384 C C . VAL A 1 187 ? 0.918 -8.239 11.866 1.00 96.44 187 VAL A C 1
ATOM 1386 O O . VAL A 1 187 ? 0.104 -7.444 12.337 1.00 96.44 187 VAL A O 1
ATOM 1389 N N . HIS A 1 188 ? 2.177 -8.314 12.289 1.00 96.94 188 HIS A N 1
ATOM 1390 C CA . HIS A 1 188 ? 2.744 -7.410 13.281 1.00 96.94 188 HIS A CA 1
ATOM 1391 C C . HIS A 1 188 ? 3.529 -6.295 12.593 1.00 96.94 188 HIS A C 1
ATOM 1393 O O . HIS A 1 188 ? 4.456 -6.545 11.823 1.00 96.94 188 HIS A O 1
ATOM 1399 N N . ILE A 1 189 ? 3.159 -5.055 12.894 1.00 96.12 189 ILE A N 1
ATOM 1400 C CA . ILE A 1 189 ? 3.784 -3.848 12.367 1.00 96.12 189 ILE A CA 1
ATOM 1401 C C . ILE A 1 189 ? 4.661 -3.263 13.463 1.00 96.12 189 ILE A C 1
ATOM 1403 O O . ILE A 1 189 ? 4.171 -2.837 14.511 1.00 96.12 189 ILE A O 1
ATOM 1407 N N . TYR A 1 190 ? 5.960 -3.221 13.199 1.00 93.69 190 TYR A N 1
ATOM 1408 C CA . TYR A 1 190 ? 6.940 -2.602 14.077 1.00 93.69 190 TYR A CA 1
ATOM 1409 C C . TYR A 1 190 ? 7.351 -1.261 13.487 1.00 93.69 190 TYR A C 1
ATOM 1411 O O . TYR A 1 190 ? 7.786 -1.176 12.339 1.00 93.69 190 TYR A O 1
ATOM 1419 N N . SER A 1 191 ? 7.207 -0.207 14.277 1.00 91.19 191 SER A N 1
ATOM 1420 C CA . SER A 1 191 ? 7.445 1.164 13.842 1.00 91.19 191 SER A CA 1
ATOM 1421 C C . SER A 1 191 ? 8.393 1.858 14.808 1.00 91.19 191 SER A C 1
ATOM 1423 O O . SER A 1 191 ? 8.381 1.598 16.012 1.00 91.19 191 SER A O 1
ATOM 1425 N N . LYS A 1 192 ? 9.223 2.747 14.268 1.00 88.38 192 LYS A N 1
ATOM 1426 C CA . LYS A 1 192 ? 10.222 3.522 14.999 1.00 88.38 192 LYS A CA 1
ATOM 1427 C C . LYS A 1 192 ? 10.244 4.940 14.427 1.00 88.38 192 LYS A C 1
ATOM 1429 O O . LYS A 1 192 ? 10.366 5.080 13.212 1.00 88.38 192 LYS A O 1
ATOM 1434 N N . SER A 1 193 ? 10.166 5.960 15.280 1.00 85.81 193 SER A N 1
ATOM 1435 C CA . SER A 1 193 ? 10.354 7.352 14.858 1.00 85.81 193 SER A CA 1
ATOM 1436 C C . SER A 1 193 ? 11.837 7.719 14.747 1.00 85.81 193 SER A C 1
ATOM 1438 O O . SER A 1 193 ? 12.723 6.985 15.201 1.00 85.81 193 SER A O 1
ATOM 1440 N N . GLU A 1 194 ? 12.119 8.887 14.173 1.00 78.69 194 GLU A N 1
ATOM 1441 C CA . GLU A 1 194 ? 13.470 9.449 14.129 1.00 78.69 194 GLU A CA 1
ATOM 1442 C C . GLU A 1 194 ? 14.100 9.552 15.529 1.00 78.69 194 GLU A C 1
ATOM 1444 O O . GLU A 1 194 ? 15.234 9.124 15.737 1.00 78.69 194 GLU A O 1
ATOM 1449 N N . SER A 1 195 ? 13.344 10.068 16.500 1.00 72.25 195 SER A N 1
ATOM 1450 C CA . SER A 1 195 ? 13.816 10.351 17.860 1.00 72.25 195 SER A CA 1
ATOM 1451 C C . SER A 1 195 ? 14.172 9.098 18.666 1.00 72.25 195 SER A C 1
ATOM 1453 O O . SER A 1 195 ? 14.751 9.194 19.750 1.00 72.25 195 SER A O 1
ATOM 1455 N N . SER A 1 196 ? 13.838 7.903 18.172 1.00 66.19 196 SER A N 1
ATOM 1456 C CA . SER A 1 196 ? 14.181 6.663 18.858 1.00 66.19 196 SER A CA 1
ATOM 1457 C C . SER A 1 196 ? 15.677 6.347 18.733 1.00 66.19 196 SER A C 1
ATOM 1459 O O . SER A 1 196 ? 16.237 6.194 17.643 1.00 66.19 196 SER A O 1
ATOM 1461 N N . LYS A 1 197 ? 16.330 6.164 19.885 1.00 64.31 197 LYS A N 1
ATOM 1462 C CA . LYS A 1 197 ? 17.762 5.833 19.998 1.00 64.31 197 LYS A CA 1
ATOM 1463 C C . LYS A 1 197 ? 18.073 4.345 19.756 1.00 64.31 197 LYS A C 1
ATOM 1465 O O . LYS A 1 197 ? 19.235 3.952 19.759 1.00 64.31 197 LYS A O 1
ATOM 1470 N N . TYR A 1 198 ? 17.060 3.502 19.531 1.00 55.34 198 TYR A N 1
ATOM 1471 C CA . TYR A 1 198 ? 17.239 2.054 19.370 1.00 55.34 198 TYR A CA 1
ATOM 1472 C C . TYR A 1 198 ? 17.783 1.664 17.981 1.00 55.34 198 TYR A C 1
ATOM 1474 O O . TYR A 1 198 ? 17.335 2.178 16.955 1.00 55.34 198 TYR A O 1
ATOM 1482 N N . GLY A 1 199 ? 18.748 0.737 17.927 1.00 52.19 199 GLY A N 1
ATOM 1483 C CA . GLY A 1 199 ? 19.315 0.213 16.673 1.00 52.19 199 GLY A CA 1
ATOM 1484 C C . GLY A 1 199 ? 18.285 -0.528 15.802 1.00 52.19 199 GLY A C 1
ATOM 1485 O O . GLY A 1 199 ? 17.309 -1.066 16.317 1.00 52.19 199 GLY A O 1
ATOM 1486 N N . LYS A 1 200 ? 18.511 -0.577 14.478 1.00 55.44 200 LYS A N 1
ATOM 1487 C CA . LYS A 1 200 ? 17.523 -0.986 13.450 1.00 55.44 200 LYS A CA 1
ATOM 1488 C C . LYS A 1 200 ? 16.867 -2.371 13.639 1.00 55.44 200 LYS A C 1
ATOM 1490 O O . LYS A 1 200 ? 15.768 -2.552 13.127 1.00 55.44 200 LYS A O 1
ATOM 1495 N N . HIS A 1 201 ? 17.483 -3.333 14.341 1.00 48.88 201 HIS A N 1
ATOM 1496 C CA . HIS A 1 201 ? 16.969 -4.719 14.428 1.00 48.88 201 HIS A CA 1
ATOM 1497 C C . HIS A 1 201 ? 16.944 -5.347 15.834 1.00 48.88 201 HIS A C 1
ATOM 1499 O O . HIS A 1 201 ? 15.955 -5.974 16.196 1.00 48.88 201 HIS A O 1
ATOM 1505 N N . LYS A 1 202 ? 17.976 -5.176 16.675 1.00 44.66 202 LYS A N 1
ATOM 1506 C CA . LYS A 1 202 ? 18.121 -5.981 17.913 1.00 44.66 202 LYS A CA 1
ATOM 1507 C C . LYS A 1 202 ? 17.090 -5.721 19.026 1.00 44.66 202 LYS A C 1
ATOM 1509 O O . LYS A 1 202 ? 17.061 -6.485 19.985 1.00 44.66 202 LYS A O 1
ATOM 1514 N N . GLN A 1 203 ? 16.283 -4.659 18.953 1.00 48.81 203 GLN A N 1
ATOM 1515 C CA . GLN A 1 203 ? 15.396 -4.268 20.063 1.00 48.81 203 GLN A CA 1
ATOM 1516 C C . GLN A 1 203 ? 13.912 -4.113 19.699 1.00 48.81 203 GLN A C 1
ATOM 1518 O O . GLN A 1 203 ? 13.096 -3.965 20.599 1.00 48.81 203 GLN A O 1
ATOM 1523 N N . LEU A 1 204 ? 13.530 -4.227 18.420 1.00 48.78 204 LEU A N 1
ATOM 1524 C CA . LEU A 1 204 ? 12.110 -4.208 18.024 1.00 48.78 204 LEU A CA 1
ATOM 1525 C C . LEU A 1 204 ? 11.373 -5.510 18.391 1.00 48.78 204 LEU A C 1
ATOM 1527 O O . LEU A 1 204 ? 10.154 -5.507 18.493 1.00 48.78 204 LEU A O 1
ATOM 1531 N N . HIS A 1 205 ? 12.104 -6.599 18.646 1.00 47.09 205 HIS A N 1
ATOM 1532 C CA . HIS A 1 205 ? 11.550 -7.900 19.044 1.00 47.09 205 HIS A CA 1
ATOM 1533 C C . HIS A 1 205 ? 11.399 -8.085 20.564 1.00 47.09 205 HIS A C 1
ATOM 1535 O O . HIS A 1 205 ? 10.979 -9.149 20.996 1.00 47.09 205 HIS A O 1
ATOM 1541 N N . LYS A 1 206 ? 11.762 -7.087 21.385 1.00 45.56 206 LYS A N 1
ATOM 1542 C CA . LYS A 1 206 ? 11.668 -7.165 22.859 1.00 45.56 206 LYS A CA 1
ATOM 1543 C C . LYS A 1 206 ? 10.311 -6.699 23.422 1.00 45.56 206 LYS A C 1
ATOM 1545 O O . LYS A 1 206 ? 10.222 -6.423 24.614 1.00 45.56 206 LYS A O 1
ATOM 1550 N N . PHE A 1 207 ? 9.289 -6.592 22.573 1.00 44.56 207 PHE A N 1
ATOM 1551 C CA . PHE A 1 207 ? 7.907 -6.253 22.940 1.00 44.56 207 PHE A CA 1
ATOM 1552 C C . PHE A 1 207 ? 7.005 -7.475 22.831 1.00 44.56 207 PHE A C 1
ATOM 1554 O O . PHE A 1 207 ? 7.240 -8.289 21.912 1.00 44.56 207 PHE A O 1
#

Mean predicted aligned error: 5.66 Å

Secondary structure (DSSP, 8-state):
-EEEEPTT-SSEEEE-TT--S-PEEPSS-TTSSSSSHHHHHTHHHHS--TTEEEEEEESS-TT--S---S---EEEEEEETTTTEEEEEEE--TT---TTS-----GGGTTS-EEEEEEEE-GGGHHHHHHHHHHH-PPEEEE--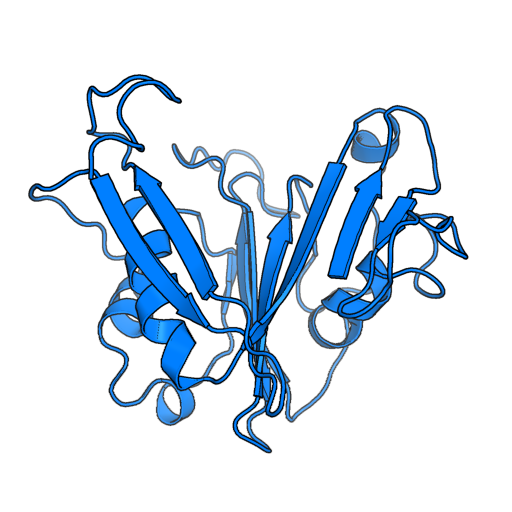-GGGGTT-HHHHHHHTT----SS--EEEEEEEB--SS-PPEEEEEEE-TT--S-TTTTTT--

Nearest PDB structures (foldseek):
  5unb-assembly1_A  TM=8.183E-01  e=3.204E-09  Burkholderia thailandensis E264
  2een-assembly1_A  TM=2.840E-01  e=7.454E-01  Pyrococcus horikoshii
  5d80-assembly1_G  TM=3.191E-01  e=1.913E+00  Saccharomyces cerevisiae S288C
  5d80-assembly2_g  TM=3.346E-01  e=3.448E+00  Saccharomyces cerevisiae S288C
  7q1x-assembly1_B  TM=2.505E-01  e=3.448E+00  Pseudomonas aeruginosa

Foldseek 3Di:
DKWKDAFLDQWTWDDDPPDPDDTDTQQDGLQDCDSGDQNVVCVCQQDPDPFKWKWWFAQQAAPDPPRHDPFQWGWMWMDGNVDQKIKTKTKNAHHPDHGNHRGGHDPVCSRDMMMMDIFIAGLVCVLLVLQQCLLRQTDTPDGPDDVVSCPVSVSVVCSVVSHHDPDDDQKDWTWGWGDDPPDIDIDIRIHGHPPDPDDDPDCSPVD